Protein 6JMU (pdb70)

Radius of gyration: 21.77 Å; Cα contacts (8 Å, |Δi|>4): 344; chains: 4; bounding box: 32×55×71 Å

Nearest PDB structures (foldseek):
  6jmu-assembly2_B  TM=1.008E+00  e=2.249E-17  Mus musculus
  6iuh-assembly2_B  TM=9.876E-01  e=9.495E-14  Rattus norvegicus
  6iui-assembly1_A  TM=9.877E-01  e=1.912E-13  Rattus norvegicus
  6iui-assembly2_B  TM=9.809E-01  e=1.100E-12  Rattus norvegicus
  2gww-assembly1_A  TM=5.431E-01  e=1.231E+00  Homo sapiens

Sequence (295 aa):
LDPGLPSTEDVILKTEQVTKNIQELLRAAQEFKHDSFVPCSEKIHLAVTEMASLFPKRPALEPVRSSLRLLNASAYRLQSECRKTVPPEPGAPVDFQLLTQQVIQCAYDIAKAAKQLVTITTREKKQLDPGLPSTEDVILKTEQVTKNIQELLRAAQEFKHDSFVPCSEKIHLAVTEMASLFPKRPALEPVRSSLRLLNASAYRLQSECRKTVPPEPGAPVDFQLLTQQVIQCAYDIAKAAKQLVTITTREKKQGSSATRELDELMASLSDFKMQSSATRELDELMASLSDFKMQ

GO terms:
  GO:0098794 postsynapse (C, IDA)
  GO:0001957 intramembranous ossification (P, IMP)
  GO:0045454 cell redox homeostasis (P, IMP)
  GO:0045820 negative regulation of glycolytic process (P, IMP)
  GO:0032691 negative regulation of interleukin-1 beta production (P, IMP)
  GO:0048666 neuron development (P, IMP)
  GO:0106015 negative regulation of inflammatory response to wounding (P, IMP)
  GO:0007420 brain development (P, IMP)
  GO:0007626 locomotory behavior (P, IMP)
  GO:0061743 motor learning (P, IMP)
  GO:0071222 cellular response to lipopolysaccharide (P, IMP)
  GO:0005515 protein binding (F, IPI)
  GO:0048013 ephrin receptor signaling pathway (P, IDA)
  GO:0044877 protein-containing complex binding (F, IPI)
  GO:0005829 cytosol (C, TAS)
  GO:0098793 presynapse (C, IDA)
  GO:0044305 calyx of Held (C, IDA)
  GO:0044305 calyx of Held (C, IMP)
  GO:2000300 regulation of synaptic vesicle exocytosis (P, IMP)
  GO:2000300 regulation of synaptic vesicle exocytosis (P, IDA)

CATH classification: 1.20.120.330

InterPro domains:
  IPR001164 Arf GTPase activating protein [PF01412] (5-118)
  IPR001164 Arf GTPase activating protein [PR00405] (8-27)
  IPR001164 Arf GTPase activating protein [PR00405] (27-44)
  IPR001164 Arf GTPase activating protein [PR00405] (48-69)
  IPR001164 Arf GTPase activating protein [PS50115] (1-124)
  IPR001164 Arf GTPase activating protein [SM00105] (1-124)
  IPR002110 Ankyrin repeat [PF12796] (137-226)
  IPR002110 Ankyrin repeat [PS50088] (166-198)
  IPR002110 Ankyrin repeat [SM00248] (132-161)
  IPR002110 Ankyrin repeat [SM00248] (166-195)
  IPR002110 Ankyrin repeat [SM00248] (199-228)
  IPR013724 GIT, Spa2 homology (SHD) domain [PF08518] (273-301)
  IPR013724 GIT, Spa2 homology (SHD) domain [PF08518] (337-365)
  IPR013724 GIT, Spa2 homology (SHD) domain [SM00555] (273-303)
  IPR013724 GIT, Spa2 homology (SHD) domain [SM00555] (337-367)
  IPR022018 ARF GTPase-activating protein GIT1, C-terminal [PF12205] (652-764)
  IPR032352 Arf GTPase-activating protein GIT1/2, coiled-coil domain [PF16559] (418-482)
  IPR036770 Ankyrin repeat-containing domain superfamily [G3DSA:1.25.40.20] (127-320)
  IPR036770 Ankyrin repeat-containing domain superfamily [SSF48403] (44-227)
  IPR037278 ARFGAP/RecO-like zinc finger [SSF57863] (5-120)

Organism: Mus musculus (NCBI:txid10090)

Solvent-accessible surface area: 15592 Å² total; per-residue (Å²): 90,68,86,39,38,14,53,47,121,55,0,29,93,64,1,83,82,0,4,122,6,0,79,44,0,7,137,4,1,93,102,157,104,37,88,24,0,12,9,11,2,10,77,0,64,40,4,2,63,44,0,16,86,43,9,33,89,186,8,30,65,86,63,0,90,42,2,19,146,52,0,68,48,0,4,161,94,1,35,35,17,0,134,110,16,97,35,118,107,132,82,19,132,35,91,66,150,101,9,9,59,76,0,0,62,6,0,58,27,0,0,79,0,0,62,56,0,0,40,22,0,36,158,70,92,72,193,144,35,109,27,68,14,51,26,120,51,2,64,88,34,0,89,53,0,5,113,3,0,84,39,0,6,112,5,4,92,95,163,88,40,114,23,0,39,70,14,1,94,98,0,54,50,0,0,42,7,2,19,13,16,8,12,99,177,4,35,78,97,62,1,70,42,4,14,166,60,0,61,60,2,0,147,108,0,46,32,18,0,143,114,17,107,34,124,119,126,80,27,132,38,94,67,147,103,9,11,63,70,0,0,69,0,0,48,26,0,0,93,0,0,58,58,2,3,34,26,0,42,171,66,112,79,168,34,91,81,5,26,168,69,0,61,94,2,20,62,51,0,33,76,50,90,141,178,96,99,8,31,162,55,0,54,92,7,21,59,50,0,22,77,40,61,131,181

Secondary structure (DSSP, 8-state):
-B-----HHHHHHHHHHHHHHHHHHHHHHHTT-GGGHHHHHHHHHHHHHHHHTTS-SSBSSHHHHHHHHHHHHHHHHHHHHHHTTS-SSTT----HHHHHHHHHHHHHHHHHHHHHHHHHHHHHTT-/-B-----HHHHHHHHHHHHHHHHHHHHHHHTT-GGGHHHHHHHHHHHHHHHHTTS-SSBSSHHHHHHHHHHHHHHHHHHHHHGGGS-SSTT----HHHHHHHHHHHHHHHHHHHHHHHHHHHHHHH-/-HHHHHHHHHHHHHHHHHTT-/-HHHHHHHHHHHHHHHHTT-

B-factor: mean 32.32, std 11.82, range [12.25, 76.48]

Foldseek 3Di:
DAQDAADLVVLVVLLVQLVVLLVVLVVCLVVVVLVCQLVSLVSNLVSLVVNLVRADVVHDDVLLVVLNVLLVVLSVQLNVLSCVSVPPDPPDDDPSVVSSVVNNVSSVSNNVSSVSNSVVRVVVVPD/DDQDAADLVQLVVLLVQLCVLLVVLVVCLVVVNLVCQQVSLVSNLVSLVSNLVRDDPDHPDPLQVVLNVLQNVLSVVLNVLSVQSDDPDPPDDDPSVVSSVVNNVSSVSNNVSSVSNSVVRCVVVVD/DVVVVVVVVVVVVVVVVVVVD/DVVVVVVVVVVVVVVVVVVD

Structure (mmCIF, N/CA/C/O backbone):
data_6JMU
#
_entry.id   6JMU
#
_cell.length_a   31.200
_cell.length_b   90.954
_cell.length_c   52.309
_cell.angle_alpha   90.000
_cell.angle_beta   107.420
_cell.angle_gamma   90.000
#
_symmetry.space_group_name_H-M   'P 1 21 1'
#
loop_
_entity.id
_entity.type
_entity.pdbx_description
1 polymer 'ARF GTPase-activating protein GIT1'
2 polymer Paxillin
3 water water
#
loop_
_atom_site.group_PDB
_atom_site.id
_atom_site.type_symbol
_atom_site.label_atom_id
_atom_site.label_alt_id
_atom_site.label_comp_id
_atom_site.label_asym_id
_atom_site.label_entity_id
_atom_site.label_seq_id
_atom_site.pdbx_PDB_ins_code
_atom_site.Cartn_x
_atom_site.Cartn_y
_atom_site.Cartn_z
_atom_site.occupancy
_atom_site.B_iso_or_equiv
_atom_site.auth_seq_id
_atom_site.auth_comp_id
_atom_site.auth_asym_id
_atom_site.auth_atom_id
_atom_site.pdbx_PDB_model_num
ATOM 1 N N . LEU A 1 11 ? -6.242 -8.240 137.128 1.00 52.53 644 LEU A N 1
ATOM 2 C CA . LEU A 1 11 ? -6.405 -8.583 135.722 1.00 53.18 644 LEU A CA 1
ATOM 3 C C . 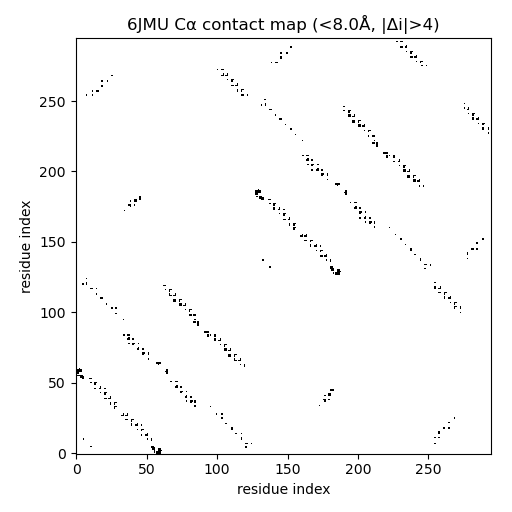LEU A 1 11 ? -7.794 -9.123 135.473 1.00 49.31 644 LEU A C 1
ATOM 4 O O . LEU A 1 11 ? -8.345 -8.970 134.391 1.00 48.35 644 LEU A O 1
ATOM 6 N N . ASP A 1 12 ? -8.342 -9.764 136.494 1.00 46.81 645 ASP A N 1
ATOM 7 C CA . ASP A 1 12 ? -9.652 -10.383 136.418 1.00 46.63 645 ASP A CA 1
ATOM 8 C C . ASP A 1 12 ? -10.716 -9.416 136.911 1.00 46.11 645 ASP A C 1
ATOM 9 O O . ASP A 1 12 ? -10.841 -9.188 138.112 1.00 46.14 645 ASP A O 1
ATOM 14 N N . PRO A 1 13 ? -11.499 -8.842 135.988 1.00 47.47 646 PRO A N 1
ATOM 15 C CA . PRO A 1 13 ? -12.613 -7.973 136.393 1.00 45.85 646 PRO A CA 1
ATOM 16 C C . PRO A 1 13 ? -13.945 -8.681 136.627 1.00 44.68 646 PRO A C 1
ATOM 17 O O . PRO A 1 13 ? -14.960 -7.990 136.744 1.00 48.38 646 PRO A O 1
ATOM 21 N N . GLY A 1 14 ? -13.949 -10.004 136.767 1.00 40.44 647 GLY A N 1
ATOM 22 C CA . GLY A 1 14 ? -15.156 -10.699 137.182 1.00 39.06 647 GLY A CA 1
ATOM 23 C C . GLY A 1 14 ? -15.566 -10.190 138.547 1.00 36.69 647 GLY A C 1
ATOM 24 O O . GLY A 1 14 ? -14.723 -9.944 139.400 1.00 35.91 647 GLY A O 1
ATOM 25 N N . LEU A 1 15 ? -16.857 -10.013 138.761 1.00 32.98 648 LEU A N 1
ATOM 26 C CA . LEU A 1 15 ? -17.320 -9.538 140.050 1.00 32.31 648 LEU A CA 1
ATOM 27 C C . LEU A 1 15 ? -18.423 -10.445 140.523 1.00 34.17 648 LEU A C 1
ATOM 28 O O . LEU A 1 15 ? -19.140 -11.017 139.713 1.00 36.58 648 LEU A O 1
ATOM 33 N N . PRO A 1 16 ? -18.548 -10.603 141.843 1.00 32.95 649 PRO A N 1
ATOM 34 C CA . PRO A 1 16 ? -19.585 -11.483 142.370 1.00 34.97 649 PRO A CA 1
ATOM 35 C C . PRO A 1 16 ? -20.968 -10.936 142.081 1.00 36.67 649 PRO A C 1
ATOM 36 O O . PR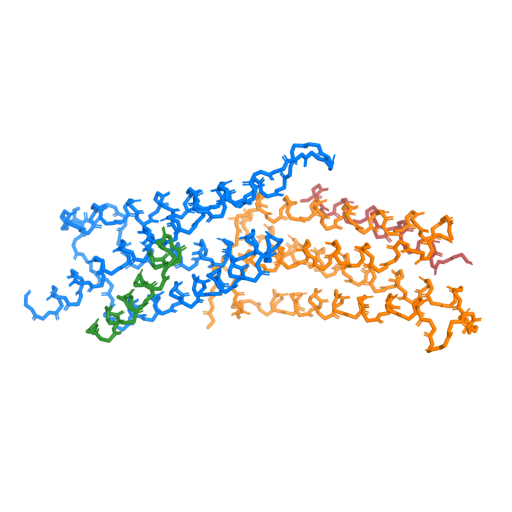O A 1 16 ? -21.123 -9.802 141.612 1.00 33.44 649 PRO A O 1
ATOM 40 N N . SER A 1 17 ? -21.966 -11.763 142.357 1.00 41.48 650 SER A N 1
ATOM 41 C CA . SER A 1 17 ? -23.356 -11.361 142.263 1.00 47.36 650 SER A CA 1
ATOM 42 C C . SER A 1 17 ? -23.646 -10.216 143.222 1.00 47.38 650 SER A C 1
ATOM 43 O O . SER A 1 17 ? -23.019 -10.104 144.274 1.00 47.69 650 SER A O 1
ATOM 46 N N . THR A 1 18 ? -24.581 -9.350 142.859 1.00 48.68 651 THR A N 1
ATOM 47 C CA . THR A 1 18 ? -24.994 -8.299 143.772 1.00 48.06 651 THR A CA 1
ATOM 48 C C . THR A 1 18 ? -25.633 -8.954 144.978 1.00 48.65 651 THR A C 1
ATOM 49 O O . THR A 1 18 ? -25.243 -8.681 146.120 1.00 46.01 651 THR A O 1
ATOM 53 N N . GLU A 1 19 ? -26.614 -9.814 144.704 1.00 51.92 652 GLU A N 1
ATOM 54 C CA . GLU A 1 19 ? -27.233 -10.666 145.712 1.00 53.04 652 GLU A CA 1
ATOM 55 C C . GLU A 1 19 ? -26.205 -11.188 146.700 1.00 47.39 652 GLU A C 1
ATOM 56 O O . GLU A 1 19 ? -26.330 -10.983 147.904 1.00 46.24 652 GLU A O 1
ATOM 62 N N . ASP A 1 20 ? -25.180 -11.848 146.173 1.00 45.21 653 ASP A N 1
ATOM 63 C CA . ASP A 1 20 ? -24.164 -12.487 147.005 1.00 42.61 653 ASP A CA 1
ATOM 64 C C . ASP A 1 20 ? -23.440 -11.488 147.912 1.00 37.60 653 ASP A C 1
ATOM 65 O O . ASP A 1 20 ? -23.239 -11.746 149.099 1.00 34.78 653 ASP A O 1
ATOM 70 N N . VAL A 1 21 ? -23.044 -10.351 147.353 1.00 36.70 654 VAL A N 1
ATOM 71 C CA . VAL A 1 21 ? -22.317 -9.357 148.126 1.00 34.17 654 VAL A CA 1
ATOM 72 C C . VAL A 1 21 ? -23.155 -8.859 149.285 1.00 34.91 654 VAL A C 1
ATOM 73 O O . VAL A 1 21 ? -22.721 -8.890 150.429 1.00 33.81 654 VAL A O 1
ATOM 77 N N . ILE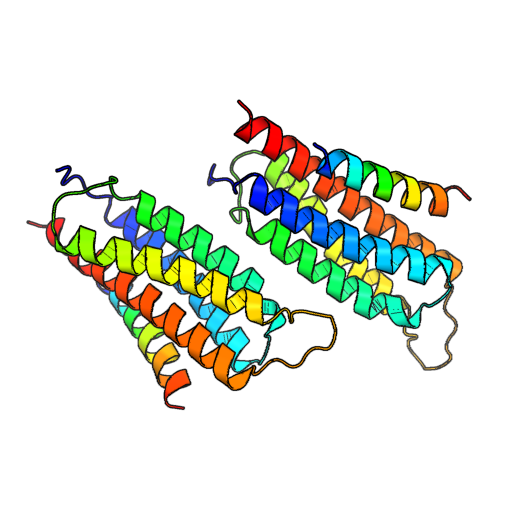 A 1 22 ? -24.365 -8.415 148.972 1.00 37.67 655 ILE A N 1
ATOM 78 C CA . ILE A 1 22 ? -25.309 -7.974 149.984 1.00 38.77 655 ILE A CA 1
ATOM 79 C C . ILE A 1 22 ? -25.435 -9.004 151.079 1.00 38.17 655 ILE A C 1
ATOM 80 O O . ILE A 1 22 ? -25.275 -8.708 152.260 1.00 36.64 655 ILE A O 1
ATOM 85 N N . LEU A 1 23 ? -25.724 -10.225 150.654 1.00 41.92 656 LEU A N 1
ATOM 86 C CA . LEU A 1 23 ? -25.888 -11.346 151.555 1.00 43.61 656 LEU A CA 1
ATOM 87 C C . LEU A 1 23 ? -24.677 -11.493 152.462 1.00 41.96 656 LEU A C 1
ATOM 88 O O . LEU A 1 23 ? -24.819 -11.733 153.655 1.00 44.85 656 LEU A O 1
ATOM 93 N N . LYS A 1 24 ? -23.483 -11.328 151.907 1.00 38.06 657 LYS A N 1
ATOM 94 C CA . LYS A 1 24 ? -22.269 -11.481 152.713 1.00 33.70 657 LYS A CA 1
ATOM 95 C C . LYS A 1 24 ? -22.031 -10.211 153.536 1.00 28.32 657 LYS A C 1
ATOM 96 O O . LYS A 1 24 ? -21.503 -10.245 154.655 1.00 24.83 657 LYS A O 1
ATOM 102 N N . THR A 1 25 ? -22.466 -9.090 152.987 1.00 29.43 658 THR A N 1
ATOM 103 C CA . THR A 1 25 ? -22.374 -7.819 153.681 1.00 27.96 658 THR A CA 1
ATOM 104 C C . THR A 1 25 ? -23.220 -7.841 154.949 1.00 24.60 658 THR A C 1
ATOM 105 O O . THR A 1 25 ? -22.768 -7.434 156.010 1.00 23.45 658 THR A O 1
ATOM 109 N N . GLU A 1 26 ? -24.439 -8.346 154.836 1.00 25.70 659 GLU A N 1
ATOM 110 C CA . GLU A 1 26 ? -25.318 -8.476 155.988 1.00 29.60 659 GLU A CA 1
ATOM 111 C C . GLU A 1 26 ? -24.713 -9.320 157.104 1.00 26.95 659 GLU A C 1
ATOM 112 O O . GLU A 1 26 ? -25.031 -9.148 158.276 1.00 22.06 659 GLU A O 1
ATOM 118 N N . GLN A 1 27 ? -23.853 -10.258 156.742 1.00 30.05 660 GLN A N 1
ATOM 119 C CA . GLN A 1 27 ? -23.311 -11.151 157.748 1.00 28.93 660 GLN A CA 1
ATOM 120 C C . GLN A 1 27 ? -22.242 -10.429 158.518 1.00 25.88 660 GLN A C 1
ATOM 121 O O . GLN A 1 27 ? -22.156 -10.535 159.736 1.00 30.04 660 GLN A O 1
ATOM 127 N N . VAL A 1 28 ? -21.425 -9.681 157.798 1.00 20.21 661 VAL A N 1
ATOM 128 C CA . VAL A 1 28 ? -20.401 -8.896 158.439 1.00 17.17 661 VAL A CA 1
ATOM 129 C C . VAL A 1 28 ? -21.050 -7.890 159.376 1.00 21.14 661 VAL A C 1
ATOM 130 O O . VAL A 1 28 ? -20.634 -7.761 160.526 1.00 22.58 661 VAL A O 1
ATOM 134 N N . THR A 1 29 ? -22.081 -7.196 158.891 1.00 20.50 662 THR A N 1
ATOM 135 C CA . THR A 1 29 ? -22.686 -6.105 159.657 1.00 22.53 662 THR A CA 1
ATOM 136 C C . THR A 1 29 ? -23.328 -6.651 160.915 1.00 24.95 662 THR A C 1
ATOM 137 O O . THR A 1 29 ? -23.272 -6.012 161.963 1.00 23.40 662 THR A O 1
ATOM 141 N N . LYS A 1 30 ? -23.903 -7.852 160.820 1.00 29.31 663 LYS A N 1
ATOM 142 C CA . LYS A 1 30 ? -24.574 -8.450 161.972 1.00 31.17 663 LYS A CA 1
ATOM 143 C C . LYS A 1 30 ? -23.561 -8.787 163.048 1.00 29.73 663 LYS A C 1
ATOM 144 O O . LYS A 1 30 ? -23.790 -8.518 164.230 1.00 31.02 663 LYS A O 1
ATOM 150 N N . ASN A 1 31 ? -22.429 -9.358 162.647 1.00 25.51 664 ASN A N 1
ATOM 151 C CA . ASN A 1 31 ? -21.428 -9.754 163.621 1.00 21.45 664 ASN A CA 1
ATOM 152 C C . ASN A 1 31 ? -20.759 -8.556 164.296 1.00 21.50 664 ASN A C 1
ATOM 153 O O . ASN A 1 31 ? -20.477 -8.600 165.490 1.00 21.96 664 ASN A O 1
ATOM 158 N N . ILE A 1 32 ? -20.509 -7.488 163.540 1.00 21.42 665 ILE A N 1
ATOM 159 C CA . ILE A 1 32 ? -19.931 -6.262 164.105 1.00 19.32 665 ILE A CA 1
ATOM 160 C C . ILE A 1 32 ? -20.902 -5.575 165.077 1.00 20.13 665 ILE A C 1
ATOM 161 O O . ILE A 1 32 ? -20.488 -5.047 166.121 1.00 19.28 665 ILE A O 1
ATOM 166 N N . GLN A 1 33 ? -22.192 -5.591 164.740 1.00 22.58 666 GLN A N 1
ATOM 167 C CA . GLN A 1 33 ? -23.224 -5.089 165.644 1.00 27.42 666 GLN A CA 1
ATOM 168 C C . GLN A 1 33 ? -23.166 -5.791 166.989 1.00 26.51 666 GLN A C 1
ATOM 169 O O . GLN A 1 33 ? -23.276 -5.156 168.030 1.00 24.63 666 GLN A O 1
ATOM 175 N N . GLU A 1 34 ? -22.963 -7.107 166.951 1.00 28.73 667 GLU A N 1
ATOM 176 C CA . GLU A 1 34 ? -22.889 -7.930 168.160 1.00 30.51 667 GLU A CA 1
ATOM 177 C C . GLU A 1 34 ? -21.663 -7.512 168.960 1.00 27.07 667 GLU A C 1
ATOM 178 O O . GLU A 1 34 ? -21.724 -7.423 170.175 1.00 32.92 667 GLU A O 1
ATOM 184 N N . LEU A 1 35 ? -20.571 -7.205 168.265 1.00 19.70 668 LEU A N 1
ATOM 185 C CA . LEU A 1 35 ? -19.366 -6.682 168.899 1.00 16.51 668 LEU A CA 1
ATOM 186 C C . LEU A 1 35 ? -19.619 -5.329 169.546 1.00 19.60 668 LEU A C 1
ATOM 187 O O . LEU A 1 35 ? -19.120 -5.072 170.632 1.00 21.28 668 LEU A O 1
ATOM 192 N N . LEU A 1 36 ? -20.371 -4.458 168.879 1.00 19.05 669 LEU A N 1
ATOM 193 C CA . LEU A 1 36 ? -20.643 -3.143 169.447 1.00 20.66 669 LEU A CA 1
ATOM 194 C C . LEU A 1 36 ? -21.395 -3.254 170.779 1.00 23.81 669 LEU A C 1
ATOM 195 O O . LEU A 1 36 ? -21.064 -2.574 171.757 1.00 23.02 669 LEU A O 1
ATOM 200 N N . ARG A 1 37 ? -22.398 -4.126 170.809 1.00 28.32 670 ARG A N 1
ATOM 201 C CA . ARG A 1 37 ? -23.258 -4.250 171.983 1.00 33.73 670 ARG A CA 1
ATOM 202 C C . ARG A 1 37 ? -22.433 -4.706 173.158 1.00 32.22 670 ARG A C 1
ATOM 203 O O . ARG A 1 37 ? -22.535 -4.151 174.249 1.00 33.05 670 ARG A O 1
ATOM 211 N N . ALA A 1 38 ? -21.586 -5.698 172.904 1.00 30.07 671 ALA A N 1
ATOM 212 C CA . ALA A 1 38 ? -20.644 -6.200 173.894 1.00 29.23 671 ALA A CA 1
ATOM 213 C C . ALA A 1 38 ? -19.673 -5.117 174.402 1.00 32.85 671 ALA A C 1
ATOM 214 O O . ALA A 1 38 ? -19.284 -5.149 175.565 1.00 38.23 671 ALA A O 1
ATOM 216 N N . ALA A 1 39 ? -19.275 -4.169 173.550 1.00 31.97 672 ALA A N 1
ATOM 217 C CA . ALA A 1 39 ? -18.434 -3.052 174.001 1.00 28.47 672 ALA A CA 1
ATOM 218 C C . ALA A 1 39 ? -19.233 -2.162 174.946 1.00 29.12 672 ALA A C 1
ATOM 219 O O . ALA A 1 39 ? -18.761 -1.779 176.024 1.00 31.33 672 ALA A O 1
ATOM 221 N N . GLN A 1 40 ? -20.459 -1.855 174.539 1.00 27.54 673 GLN A N 1
ATOM 222 C CA . GLN A 1 40 ? -21.360 -1.061 175.359 1.00 28.57 673 GLN A CA 1
ATOM 223 C C . GLN A 1 40 ? -21.648 -1.743 176.693 1.00 29.70 673 GLN A C 1
ATOM 224 O O . GLN A 1 40 ? -21.926 -1.088 177.690 1.00 33.12 673 GLN A O 1
ATOM 230 N N . GLU A 1 41 ? -21.577 -3.068 176.697 1.00 30.37 674 GLU A N 1
ATOM 231 C CA . GLU A 1 41 ? -21.952 -3.866 177.857 1.00 34.00 674 GLU A CA 1
ATOM 232 C C . GLU A 1 41 ? -20.736 -4.231 178.691 1.00 30.68 674 GLU A C 1
ATOM 233 O O . GLU A 1 41 ? -20.861 -4.917 179.702 1.00 30.36 674 GLU A O 1
ATOM 239 N N . PHE A 1 42 ? -19.563 -3.785 178.253 1.00 28.23 675 PHE A N 1
ATOM 240 C CA . PHE A 1 42 ? -18.301 -4.173 178.878 1.00 29.65 675 PHE A CA 1
ATOM 241 C C . PHE A 1 42 ? -18.153 -5.700 178.964 1.00 33.06 675 PHE A C 1
ATOM 242 O O . PHE A 1 42 ? -17.657 -6.228 179.958 1.00 32.91 675 PHE A O 1
ATOM 250 N N . LYS A 1 43 ? -18.587 -6.399 177.912 1.00 35.96 676 LYS A N 1
ATOM 251 C CA . LYS A 1 43 ? -18.421 -7.852 177.787 1.00 37.23 676 LYS A CA 1
ATOM 252 C C . LYS A 1 43 ? -17.109 -8.198 177.082 1.00 35.46 676 LYS A C 1
ATOM 253 O O . LYS A 1 43 ? -17.115 -8.853 176.038 1.00 34.53 676 LYS A O 1
ATOM 259 N N . HIS A 1 44 ? -15.995 -7.769 177.671 1.00 34.91 677 HIS A N 1
ATOM 260 C CA . HIS A 1 44 ? -14.674 -7.885 177.056 1.00 34.23 677 HIS A CA 1
ATOM 261 C C . HIS A 1 44 ? -14.306 -9.329 176.703 1.00 32.43 677 HIS A C 1
ATOM 262 O O . HIS A 1 44 ? -13.518 -9.569 175.793 1.00 31.00 677 HIS A O 1
ATOM 269 N N . ASP A 1 45 ? -14.879 -10.282 177.427 1.00 33.87 678 ASP A N 1
ATOM 270 C CA . ASP A 1 45 ? -14.638 -11.689 177.156 1.00 35.68 678 ASP A CA 1
ATOM 271 C C . ASP A 1 45 ? -15.439 -12.156 175.934 1.00 33.32 678 ASP A C 1
ATOM 272 O O . ASP A 1 45 ? -15.247 -13.256 175.451 1.00 30.39 678 ASP A O 1
ATOM 277 N N . SER A 1 46 ? -16.305 -11.296 175.411 1.00 36.47 679 SER A N 1
ATOM 278 C CA . SER A 1 46 ? -16.990 -11.586 174.153 1.00 35.55 679 SER A CA 1
ATOM 279 C C . SER A 1 46 ? -16.193 -11.139 172.918 1.00 27.32 679 SER A C 1
ATOM 280 O O . SER A 1 46 ? -16.445 -11.630 171.824 1.00 23.44 679 SER A O 1
ATOM 283 N N . PHE A 1 47 ? -15.244 -10.217 173.095 1.00 22.72 680 PHE A N 1
ATOM 284 C CA . PHE A 1 47 ? -14.514 -9.631 171.971 1.00 17.61 680 PHE A CA 1
ATOM 285 C C . PHE A 1 47 ? -13.813 -10.677 171.117 1.00 19.92 680 PHE A C 1
ATOM 286 O O . PHE A 1 47 ? -13.852 -10.609 169.891 1.00 22.94 680 PHE A O 1
ATOM 294 N N . VAL A 1 48 ? -13.153 -11.642 171.745 1.00 20.94 681 VAL A N 1
ATOM 295 C CA . VAL A 1 48 ? -12.444 -12.641 170.954 1.00 20.86 681 VAL A CA 1
ATOM 296 C C . VAL A 1 48 ? -13.417 -13.534 170.157 1.00 19.80 681 VAL A C 1
ATOM 297 O O . VAL A 1 48 ? -13.202 -13.756 168.964 1.00 20.62 681 VAL A O 1
ATOM 301 N N . PRO A 1 49 ? -14.504 -14.016 170.781 1.00 20.98 682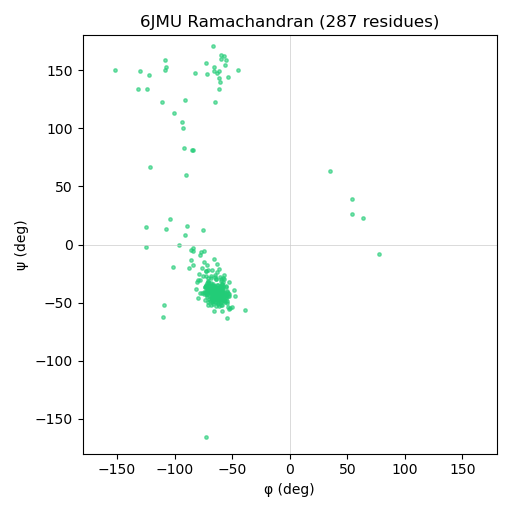 PRO A N 1
ATOM 302 C CA . PRO A 1 49 ? -15.408 -14.779 169.910 1.00 22.65 682 PRO A CA 1
ATOM 303 C C . PRO A 1 49 ? -16.127 -13.950 168.832 1.00 19.47 682 PRO A C 1
ATOM 304 O O . PRO A 1 49 ? -16.260 -14.431 167.715 1.00 18.86 682 PRO A O 1
ATOM 308 N N . CYS A 1 50 ? -16.571 -12.740 169.150 1.00 20.12 683 CYS A N 1
ATOM 309 C CA . CYS A 1 50 ? -17.078 -11.817 168.124 1.00 21.43 683 CYS A CA 1
ATOM 310 C C . CYS A 1 50 ? -16.095 -11.627 166.974 1.00 20.56 683 CYS A C 1
ATOM 311 O O . CYS A 1 50 ? -16.476 -11.635 165.806 1.00 23.42 683 CYS A O 1
ATOM 314 N N . SER A 1 51 ? -14.826 -11.450 167.316 1.00 17.95 684 SER A N 1
ATOM 315 C CA . SER A 1 51 ? -13.800 -11.168 166.324 1.00 15.34 684 SER A CA 1
ATOM 316 C C . SER A 1 51 ? -13.615 -12.343 165.389 1.00 16.29 684 SER A C 1
ATOM 317 O O . SER A 1 51 ? -13.224 -12.187 164.238 1.00 20.24 684 SER A O 1
ATOM 320 N N . GLU A 1 52 ? -13.911 -13.528 165.896 1.00 19.61 685 GLU A N 1
ATOM 321 C CA . GLU A 1 52 ? -13.785 -14.742 165.113 1.00 20.49 685 GLU A CA 1
ATOM 322 C C . GLU A 1 52 ? -14.898 -14.815 164.078 1.00 23.36 685 GLU A C 1
ATOM 323 O O . GLU A 1 52 ? -14.682 -15.208 162.926 1.00 24.25 685 GLU A O 1
ATOM 329 N N . LYS A 1 53 ? -16.094 -14.428 164.503 1.00 21.66 686 LYS A N 1
ATOM 330 C CA . LYS A 1 53 ? -17.261 -14.452 163.639 1.00 19.67 686 LYS A CA 1
ATOM 331 C C . LYS A 1 53 ? -17.149 -13.384 162.562 1.00 19.25 686 LYS A C 1
ATOM 332 O O . LYS A 1 53 ? -17.553 -13.599 161.427 1.00 18.79 686 LYS A O 1
ATOM 338 N N . ILE A 1 54 ? -16.588 -12.237 162.924 1.00 19.54 687 ILE A N 1
ATOM 339 C CA . ILE A 1 54 ? -16.392 -11.150 161.977 1.00 18.12 687 ILE A CA 1
ATOM 340 C C . ILE A 1 54 ? -15.334 -11.552 160.981 1.00 17.99 687 ILE A C 1
ATOM 341 O O . ILE A 1 54 ? -15.454 -11.287 159.788 1.00 20.49 687 ILE A O 1
ATOM 346 N N . HIS A 1 55 ? -14.294 -12.205 161.477 1.00 16.81 688 HIS A N 1
ATOM 347 C CA . HIS A 1 55 ? -13.204 -12.615 160.612 1.00 19.40 688 HIS A CA 1
ATOM 348 C C . HIS A 1 55 ? -13.685 -13.605 159.569 1.00 20.61 688 HIS A C 1
ATOM 349 O O . HIS A 1 55 ? -13.384 -13.465 158.388 1.00 21.83 688 HIS A O 1
ATOM 356 N N . LEU A 1 56 ? -14.428 -14.610 160.007 1.00 19.13 689 LEU A N 1
ATOM 357 C CA . LEU A 1 56 ? -15.036 -15.547 159.075 1.00 21.73 689 LEU A CA 1
ATOM 358 C C . LEU A 1 56 ? -15.832 -14.789 158.011 1.00 21.80 689 LEU A C 1
ATOM 359 O O . LEU A 1 56 ? -15.582 -14.936 156.821 1.00 22.63 689 LEU A O 1
ATOM 364 N N . ALA A 1 57 ? -16.767 -13.955 158.461 1.00 21.49 690 ALA A N 1
ATOM 365 C CA . ALA A 1 57 ? -17.654 -13.213 157.578 1.00 21.98 690 ALA A CA 1
ATOM 366 C C . ALA A 1 57 ? -16.884 -12.371 156.566 1.00 22.95 690 ALA A C 1
ATOM 367 O O . ALA A 1 57 ? -17.243 -12.323 155.389 1.00 23.69 690 ALA A O 1
ATOM 369 N N . VAL A 1 58 ? -15.835 -11.700 157.033 1.00 21.19 691 VAL A N 1
ATOM 370 C CA . VAL A 1 58 ? -14.963 -10.909 156.161 1.00 19.70 691 VAL A CA 1
ATOM 371 C C . VAL A 1 58 ? -14.290 -11.772 155.099 1.00 20.83 691 VAL A C 1
ATOM 372 O O . VAL A 1 58 ? -14.256 -11.427 153.924 1.00 21.06 691 VAL A O 1
ATOM 376 N N . THR A 1 59 ? -13.754 -12.906 155.530 1.00 23.18 692 THR A N 1
ATOM 377 C CA . THR A 1 59 ? -13.025 -13.800 154.641 1.00 24.96 692 THR A CA 1
ATOM 378 C C . THR A 1 59 ? -13.922 -14.347 153.529 1.00 27.21 692 THR A C 1
ATOM 379 O O . THR A 1 59 ? -13.489 -14.534 152.389 1.00 29.88 692 THR A O 1
ATOM 383 N N . GLU A 1 60 ? -15.184 -14.575 153.848 1.00 27.08 693 GLU A N 1
ATOM 384 C CA . GLU A 1 60 ? -16.110 -15.048 152.834 1.00 27.62 693 GLU A CA 1
ATOM 385 C C . GLU A 1 60 ? -16.487 -13.965 151.854 1.00 25.84 693 GLU A C 1
ATOM 386 O O . GLU A 1 60 ? -16.672 -14.228 150.671 1.00 28.15 693 GLU A O 1
ATOM 392 N N . MET A 1 61 ? -16.614 -12.737 152.344 1.00 22.79 694 MET A N 1
ATOM 393 C CA . MET A 1 61 ? -16.967 -11.655 151.449 1.00 21.43 694 MET A CA 1
ATOM 394 C C . MET A 1 61 ? -15.817 -11.320 150.512 1.00 23.67 694 MET A C 1
ATOM 395 O O . MET A 1 61 ? -16.038 -10.923 149.377 1.00 22.58 694 MET A O 1
ATOM 400 N N . ALA A 1 62 ? -14.586 -11.472 150.989 1.00 26.28 695 ALA A N 1
ATOM 401 C CA . ALA A 1 62 ? -13.428 -11.117 150.180 1.00 28.81 695 ALA A CA 1
ATOM 402 C C . ALA A 1 62 ? -13.206 -12.189 149.131 1.00 30.70 695 ALA A C 1
ATOM 403 O O . ALA A 1 62 ? -12.559 -11.961 148.111 1.00 30.02 695 ALA A O 1
ATOM 405 N N . SER A 1 63 ? -13.764 -13.363 149.392 1.00 30.67 696 SER A N 1
ATOM 406 C CA . SER A 1 63 ? -13.603 -14.501 148.505 1.00 31.82 696 SER A CA 1
ATOM 407 C C . SER A 1 63 ? -14.642 -14.503 147.389 1.00 29.74 696 SER A C 1
ATOM 408 O O . SER A 1 63 ? -14.593 -15.344 146.503 1.00 28.88 696 SER A O 1
ATOM 411 N N . LEU A 1 64 ? -15.578 -13.560 147.440 1.00 31.84 697 LEU A N 1
ATOM 412 C CA . LEU A 1 64 ? -16.562 -13.399 146.375 1.00 28.76 697 LEU A CA 1
ATOM 413 C C . LEU A 1 64 ? -15.908 -12.755 145.162 1.00 27.76 697 LEU A C 1
ATOM 414 O O . LEU A 1 64 ? -16.451 -12.759 144.056 1.00 29.00 697 LEU A O 1
ATOM 419 N N . PHE A 1 65 ? -14.729 -12.196 145.389 1.00 32.24 698 PHE A N 1
ATOM 420 C CA . PHE A 1 65 ? -13.974 -11.523 144.349 1.00 33.77 698 PHE A CA 1
ATOM 421 C C . PHE A 1 65 ? -12.777 -12.375 143.981 1.00 39.23 698 PHE A C 1
ATOM 422 O O . PHE A 1 65 ? -12.260 -13.122 144.816 1.00 38.80 698 PHE A O 1
ATOM 430 N N . PRO A 1 66 ? -12.333 -12.283 142.724 1.00 43.65 699 PRO A N 1
ATOM 431 C CA . PRO A 1 66 ? -11.108 -13.001 142.390 1.00 49.11 699 PRO A CA 1
ATOM 432 C C . PRO A 1 66 ? -9.936 -12.394 143.142 1.00 54.46 699 PRO A C 1
ATOM 433 O O . PRO A 1 66 ? -9.967 -11.201 143.445 1.00 54.94 699 PRO A O 1
ATOM 437 N N . LYS A 1 67 ? -8.941 -13.208 143.477 1.00 58.65 700 LYS A N 1
ATOM 438 C CA . LYS A 1 67 ? -7.679 -12.674 143.959 1.00 60.88 700 LYS A CA 1
ATOM 439 C C . LYS A 1 67 ? -7.062 -11.917 142.786 1.00 61.09 700 LYS A C 1
ATOM 440 O O . LYS A 1 67 ? -7.325 -12.262 141.632 1.00 64.11 700 LYS A O 1
ATOM 442 N N . ARG A 1 68 ? -6.233 -10.915 143.077 1.00 57.26 701 ARG A N 1
ATOM 443 C CA . ARG A 1 68 ? -5.803 -9.922 142.079 1.00 53.97 701 ARG A CA 1
ATOM 444 C C . ARG A 1 68 ? -6.897 -9.573 141.058 1.00 49.42 701 ARG A C 1
ATOM 445 O O . ARG A 1 68 ? -6.733 -9.823 139.860 1.00 51.33 701 ARG A O 1
ATOM 453 N N . PRO A 1 69 ? -8.016 -8.989 141.525 1.00 43.39 702 PRO A N 1
ATOM 454 C CA . PRO A 1 69 ? -9.074 -8.574 140.599 1.00 43.07 702 PRO A CA 1
ATOM 455 C C . PRO A 1 69 ? -8.634 -7.331 139.817 1.00 47.71 702 PRO A C 1
ATOM 456 O O . PRO A 1 69 ? -7.449 -7.026 139.866 1.00 51.75 702 PRO A O 1
ATOM 460 N N . ALA A 1 70 ? -9.531 -6.620 139.133 1.00 48.28 703 ALA A N 1
ATOM 461 C CA . ALA A 1 70 ? -9.086 -5.599 138.171 1.00 49.62 703 ALA A CA 1
ATOM 462 C C . ALA A 1 70 ? -9.311 -4.111 138.523 1.00 49.54 703 ALA A C 1
ATOM 463 O O . ALA A 1 70 ? -8.373 -3.323 138.433 1.00 55.78 703 ALA A O 1
ATOM 465 N N . LEU A 1 71 ? -10.530 -3.706 138.875 1.00 43.30 704 LEU A N 1
ATOM 466 C CA . LEU A 1 71 ? -10.779 -2.289 139.173 1.00 40.84 704 LEU A CA 1
ATOM 467 C C . LEU A 1 71 ? -9.995 -1.872 140.405 1.00 40.30 704 LEU A C 1
ATOM 468 O O . LEU A 1 71 ? -10.161 -2.464 141.467 1.00 39.46 704 LEU A O 1
ATOM 473 N N . GLU A 1 72 ? -9.147 -0.859 140.271 1.00 39.80 705 GLU A N 1
ATOM 474 C CA . GLU A 1 72 ? -8.331 -0.417 141.398 1.00 39.66 705 GLU A CA 1
ATOM 475 C C . GLU A 1 72 ? -9.098 -0.224 142.713 1.00 37.73 705 GLU A C 1
ATOM 476 O O . GLU A 1 72 ? -8.606 -0.618 143.773 1.00 38.23 705 GLU A O 1
ATOM 482 N N . PRO A 1 73 ? -10.281 0.409 142.663 1.00 36.21 706 PRO A N 1
ATOM 483 C CA . PRO A 1 73 ? -10.941 0.652 143.945 1.00 34.50 706 PRO A CA 1
ATOM 484 C C . PRO A 1 73 ? -11.402 -0.628 144.617 1.00 34.77 706 PRO A C 1
ATOM 485 O O . PRO A 1 73 ? -11.610 -0.652 145.830 1.00 35.58 706 PRO A O 1
ATOM 489 N N . VAL A 1 74 ? -11.570 -1.682 143.835 1.00 33.50 707 VAL A N 1
ATOM 490 C CA . VAL A 1 74 ? -11.922 -2.963 144.407 1.00 29.28 707 VAL A CA 1
ATOM 491 C C . VAL A 1 74 ? -10.693 -3.516 145.120 1.00 30.95 707 VAL A C 1
ATOM 492 O O . VAL A 1 74 ? -10.798 -4.102 146.200 1.00 31.03 707 VAL A O 1
ATOM 496 N N . ARG A 1 75 ? -9.521 -3.281 144.541 1.00 33.31 708 ARG A N 1
ATOM 497 C CA . ARG A 1 75 ? -8.267 -3.750 145.128 1.00 35.97 708 ARG A CA 1
ATOM 498 C C . ARG A 1 75 ? -7.863 -2.984 146.388 1.00 35.33 708 ARG A C 1
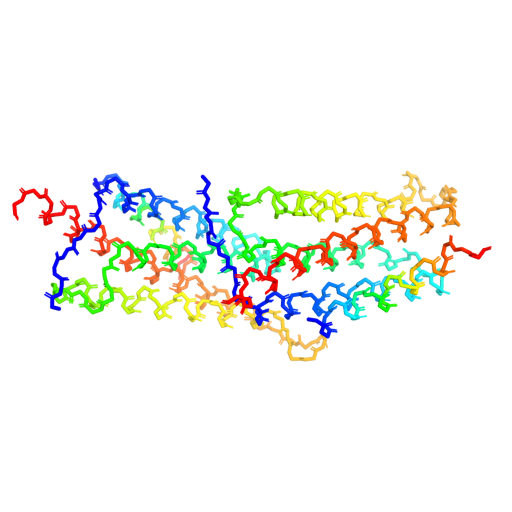ATOM 499 O O . ARG A 1 75 ? -7.333 -3.567 147.332 1.00 36.84 708 ARG A O 1
ATOM 507 N N . SER A 1 76 ? -8.080 -1.674 146.378 1.00 33.34 709 SER A N 1
ATOM 508 C CA . SER A 1 76 ? -7.794 -0.841 147.534 1.00 31.80 709 SER A CA 1
ATOM 509 C C . SER A 1 76 ? -8.688 -1.222 148.713 1.00 32.66 709 SER A C 1
ATOM 510 O O . SER A 1 76 ? -8.231 -1.290 149.853 1.00 31.09 709 SER A O 1
ATOM 513 N N . SER A 1 77 ? -9.962 -1.472 148.420 1.00 27.99 710 SER A N 1
ATOM 514 C CA . SER A 1 77 ? -10.956 -1.755 149.431 1.00 24.94 710 SER A CA 1
ATOM 515 C C . SER A 1 77 ? -10.707 -3.097 150.075 1.00 27.02 710 SER A C 1
ATOM 516 O O . SER A 1 77 ? -10.910 -3.259 151.271 1.00 28.28 710 SER A O 1
ATOM 519 N N . LEU A 1 78 ? -10.276 -4.063 149.271 1.00 25.78 711 LEU A N 1
ATOM 520 C CA . LEU A 1 78 ? -10.103 -5.419 149.754 1.00 25.71 711 LEU A CA 1
ATOM 521 C C . LEU A 1 78 ? -8.980 -5.541 150.784 1.00 26.49 711 LEU A C 1
ATOM 522 O O . LEU A 1 78 ? -9.139 -6.217 151.797 1.00 27.54 711 LEU A O 1
ATOM 527 N N . ARG A 1 79 ? -7.841 -4.909 150.535 1.00 28.81 712 ARG A N 1
ATOM 528 C CA . ARG A 1 79 ? -6.760 -5.026 151.498 1.00 31.16 712 ARG A CA 1
ATOM 529 C C . ARG A 1 79 ? -7.186 -4.348 152.798 1.00 31.82 712 ARG A C 1
ATOM 530 O O . ARG A 1 79 ? -7.048 -4.933 153.862 1.00 33.95 712 ARG A O 1
ATOM 538 N N . LEU A 1 80 ? -7.750 -3.147 152.708 1.00 29.60 713 LEU A N 1
ATOM 539 C CA . LEU A 1 80 ? -8.288 -2.475 153.889 1.00 29.20 713 LEU A CA 1
ATOM 540 C C . LEU A 1 80 ? -9.321 -3.334 154.624 1.00 27.54 713 LEU A C 1
ATOM 541 O O . LEU A 1 80 ? -9.388 -3.306 155.849 1.00 28.80 713 LEU A O 1
ATOM 546 N N . LEU A 1 81 ? -10.129 -4.086 153.884 1.00 25.33 714 LEU A N 1
ATOM 547 C CA . LEU A 1 81 ? -11.077 -5.009 154.505 1.00 19.67 714 LEU A CA 1
ATOM 548 C C . LEU A 1 81 ? -10.325 -6.128 155.196 1.00 20.22 714 LEU A C 1
ATOM 549 O O . LEU A 1 81 ? -10.575 -6.441 156.365 1.00 19.44 714 LEU A O 1
ATOM 554 N N . ASN A 1 82 ? -9.389 -6.717 154.466 1.00 22.74 715 ASN A N 1
ATOM 555 C CA . ASN A 1 82 ? -8.578 -7.803 154.996 1.00 27.02 715 ASN A CA 1
ATOM 556 C C . ASN A 1 82 ? -7.622 -7.362 156.092 1.00 24.96 715 ASN A C 1
ATOM 557 O O . ASN A 1 82 ? -7.518 -8.021 157.123 1.00 26.67 715 ASN A O 1
ATOM 562 N N . ALA A 1 83 ? -6.925 -6.255 155.861 1.00 24.62 716 ALA A N 1
ATOM 563 C CA . ALA A 1 83 ? -6.049 -5.658 156.872 1.00 25.64 716 ALA A CA 1
ATOM 564 C C . ALA A 1 83 ? -6.784 -5.417 158.179 1.00 24.03 716 ALA A C 1
ATOM 565 O O . ALA A 1 83 ? -6.267 -5.706 159.253 1.00 25.16 716 ALA A O 1
ATOM 567 N N . SER A 1 84 ? -7.993 -4.880 158.087 1.00 24.09 717 SER A N 1
ATOM 568 C CA . SER A 1 84 ? -8.705 -4.460 159.283 1.00 23.54 717 SER A CA 1
ATOM 569 C C . SER A 1 84 ? -9.214 -5.667 160.057 1.00 24.35 717 SER A C 1
ATOM 570 O O . SER A 1 84 ? -9.206 -5.658 161.284 1.00 22.68 717 SER A O 1
ATOM 573 N N . ALA A 1 85 ? -9.635 -6.708 159.345 1.00 25.37 718 ALA A N 1
ATOM 574 C CA . ALA A 1 85 ? -10.043 -7.947 159.994 1.00 24.99 718 ALA A CA 1
ATOM 575 C C . ALA A 1 85 ? -8.879 -8.558 160.769 1.00 25.58 718 ALA A C 1
ATOM 576 O O . ALA A 1 85 ? -9.055 -9.043 161.886 1.00 26.29 718 ALA A O 1
ATOM 578 N N . TYR A 1 86 ? -7.689 -8.516 160.179 1.00 27.01 719 TYR A N 1
ATOM 579 C CA . TYR A 1 86 ? -6.480 -9.042 160.821 1.00 29.07 719 TYR A CA 1
ATOM 580 C C . TYR A 1 86 ? -6.112 -8.258 162.085 1.00 24.61 719 TYR A C 1
ATOM 581 O O . TYR A 1 86 ? -5.699 -8.842 163.081 1.00 24.09 719 TYR A O 1
ATOM 590 N N . ARG A 1 87 ? -6.279 -6.941 162.051 1.00 22.35 720 ARG A N 1
ATOM 591 C CA . ARG A 1 87 ? -5.972 -6.101 163.207 1.00 26.10 720 ARG A CA 1
ATOM 592 C C . ARG A 1 87 ? -6.994 -6.308 164.316 1.00 21.76 720 ARG A C 1
ATOM 593 O O . ARG A 1 87 ? -6.657 -6.331 165.499 1.00 20.93 720 ARG A O 1
ATOM 601 N N . LEU A 1 88 ? -8.252 -6.445 163.931 1.00 18.68 721 LEU A N 1
ATOM 602 C CA . LEU A 1 88 ? -9.292 -6.683 164.906 1.00 18.05 721 LEU A CA 1
ATOM 603 C C . LEU A 1 88 ? -9.031 -7.965 165.698 1.00 20.29 721 LEU A C 1
ATOM 604 O O . LEU A 1 88 ? -9.185 -7.980 166.914 1.00 19.78 721 LEU A O 1
ATOM 609 N N . GLN A 1 89 ? -8.638 -9.035 165.013 1.00 23.11 722 GLN A N 1
ATOM 610 C CA . GLN A 1 89 ? -8.348 -10.281 165.705 1.00 27.11 722 GLN A CA 1
ATOM 611 C C . GLN A 1 89 ? -7.195 -10.092 166.672 1.00 29.75 722 GLN A C 1
ATOM 612 O O . GLN A 1 89 ? -7.266 -10.510 167.820 1.00 32.72 722 GLN A O 1
ATOM 618 N N . SER A 1 90 ? -6.132 -9.448 166.204 1.00 28.06 723 SER A N 1
ATOM 619 C CA . SER A 1 90 ? -4.959 -9.238 167.033 1.00 27.53 723 SER A CA 1
ATOM 620 C C . SER A 1 90 ? -5.278 -8.428 168.274 1.00 29.81 723 SER A C 1
ATOM 621 O O . SER A 1 90 ? -4.879 -8.793 169.382 1.00 30.88 723 SER A O 1
ATOM 624 N N . GLU A 1 91 ? -5.990 -7.323 168.082 1.00 28.80 724 GLU A N 1
ATOM 625 C CA . GLU A 1 91 ? -6.336 -6.430 169.181 1.00 27.96 724 GLU A CA 1
ATOM 626 C C . GLU A 1 91 ? -7.169 -7.184 170.214 1.00 24.47 724 GLU A C 1
ATOM 627 O O . GLU A 1 91 ? -6.989 -7.030 171.424 1.00 23.65 724 GLU A O 1
ATOM 633 N N . CYS A 1 92 ? -8.088 -8.002 169.726 1.00 22.93 725 CYS A N 1
ATOM 634 C CA . CYS A 1 92 ? -9.060 -8.611 170.603 1.00 22.05 725 CYS A CA 1
ATOM 635 C C . CYS A 1 92 ? -8.384 -9.575 171.539 1.00 25.20 725 CYS A C 1
ATOM 636 O O . CYS A 1 92 ? -8.756 -9.674 172.695 1.00 27.20 725 CYS A O 1
ATOM 639 N N . ARG A 1 93 ? -7.357 -10.250 171.043 1.00 30.57 726 ARG A N 1
ATOM 640 C CA . ARG A 1 93 ? -6.607 -11.206 171.847 1.00 32.20 726 ARG A CA 1
ATOM 641 C C . ARG A 1 93 ? -5.948 -10.542 173.045 1.00 28.61 726 ARG A C 1
ATOM 642 O O . ARG A 1 93 ? -5.597 -11.205 174.016 1.00 28.19 726 ARG A O 1
ATOM 650 N N . LYS A 1 94 ? -5.766 -9.233 172.975 1.00 26.91 727 LYS A N 1
ATOM 651 C CA . LYS A 1 94 ? -5.086 -8.529 174.054 1.00 26.90 727 LYS A CA 1
ATOM 652 C C . LYS A 1 94 ? -5.956 -8.368 175.301 1.00 27.55 727 LYS A C 1
ATOM 653 O O . LYS A 1 94 ? -5.480 -7.876 176.320 1.00 22.52 727 LYS A O 1
ATOM 659 N N . THR A 1 95 ? -7.221 -8.778 175.217 1.00 28.28 728 THR A N 1
ATOM 660 C CA . THR A 1 95 ? -8.095 -8.828 176.390 1.00 27.74 728 THR A CA 1
ATOM 661 C C . THR A 1 95 ? -7.626 -9.958 177.280 1.00 32.84 728 THR A C 1
ATOM 662 O O . THR A 1 95 ? -7.932 -9.997 178.475 1.00 35.11 728 THR A O 1
ATOM 666 N N . VAL A 1 96 ? -6.907 -10.897 176.670 1.00 39.82 729 VAL A N 1
ATOM 667 C CA . VAL A 1 96 ? -6.278 -11.988 177.398 1.00 42.83 729 VAL A CA 1
ATOM 668 C C . VAL A 1 96 ? -4.845 -11.586 177.757 1.00 44.16 729 VAL A C 1
ATOM 669 O O . VAL A 1 96 ? -3.948 -11.663 176.916 1.00 46.10 729 VAL A O 1
ATOM 673 N N . PRO A 1 97 ? -4.629 -11.149 179.012 1.00 42.81 730 PRO A N 1
ATOM 674 C CA . PRO A 1 97 ? -3.349 -10.614 179.496 1.00 43.32 730 PRO A CA 1
ATOM 675 C C . PRO A 1 97 ? -2.187 -11.592 179.334 1.00 48.65 730 PRO A C 1
ATOM 676 O O . PRO A 1 97 ? -2.429 -12.788 179.155 1.00 51.19 730 PRO A O 1
ATOM 680 N N . PRO A 1 98 ? -0.941 -11.089 179.391 1.00 51.62 731 PRO A N 1
ATOM 681 C CA . PRO A 1 98 ? 0.251 -11.937 179.264 1.00 54.94 731 PRO A CA 1
ATOM 682 C C . PRO A 1 98 ? 0.265 -13.087 180.272 1.00 57.94 731 PRO A C 1
ATOM 683 O O . PRO A 1 98 ? 0.234 -14.247 179.874 1.00 59.92 731 PRO A O 1
ATOM 687 N N . GLU A 1 99 ? 0.308 -12.768 181.557 1.00 57.70 732 GLU A N 1
ATOM 688 C CA . GLU A 1 99 ? 0.161 -13.775 182.597 1.00 59.60 732 GLU A CA 1
ATOM 689 C C . GLU A 1 99 ? -1.196 -13.559 183.239 1.00 57.06 732 GLU A C 1
ATOM 690 O O . GLU A 1 99 ? -1.758 -12.481 183.128 1.00 54.31 732 GLU A O 1
ATOM 696 N N . PRO A 1 100 ? -1.742 -14.589 183.898 1.00 60.58 733 PRO A N 1
ATOM 697 C CA . PRO A 1 100 ? -3.035 -14.417 184.574 1.00 59.79 733 PRO A CA 1
ATOM 698 C C . PRO A 1 100 ? -3.002 -13.214 185.534 1.00 59.37 733 PRO A C 1
ATOM 699 O O . PRO A 1 100 ? -1.963 -12.922 186.147 1.00 61.61 733 PRO A O 1
ATOM 703 N N . GLY A 1 101 ? -4.117 -12.499 185.633 1.00 55.81 734 GLY A N 1
ATOM 704 C CA . GLY A 1 101 ? -4.209 -11.363 186.531 1.00 53.02 734 GLY A CA 1
ATOM 705 C C . GLY A 1 101 ? -3.272 -10.228 186.204 1.00 49.42 734 GLY A C 1
ATOM 706 O O . GLY A 1 101 ? -2.941 -9.411 187.053 1.00 51.90 734 GLY A O 1
ATOM 707 N N . ALA A 1 102 ? -2.845 -10.168 184.957 1.00 44.63 735 ALA A N 1
ATOM 708 C CA . ALA A 1 102 ? -2.085 -9.029 184.503 1.00 40.47 735 ALA A CA 1
ATOM 709 C C . ALA A 1 102 ? -3.133 -7.960 184.161 1.00 36.88 735 ALA A C 1
ATOM 710 O O . ALA A 1 102 ? -4.262 -8.304 183.797 1.00 35.85 735 ALA A O 1
ATOM 712 N N . PRO A 1 103 ? -2.797 -6.675 184.346 1.00 35.36 736 PRO A N 1
ATOM 713 C CA . PRO A 1 103 ? -3.706 -5.573 184.007 1.00 33.98 736 PRO A CA 1
ATOM 714 C C . PRO A 1 103 ? -3.897 -5.336 182.526 1.00 31.81 736 PRO A C 1
ATOM 715 O O . PRO A 1 103 ? -2.968 -5.502 181.752 1.00 32.31 736 PRO A O 1
ATOM 719 N N . VAL A 1 104 ? -5.106 -4.912 182.162 1.00 30.32 737 VAL A N 1
ATOM 720 C CA . VAL A 1 104 ? -5.442 -4.605 180.775 1.00 29.74 737 VAL A CA 1
ATOM 721 C C . VAL A 1 104 ? -6.133 -3.236 180.721 1.00 32.15 737 VAL A C 1
ATOM 722 O O . VAL A 1 104 ? -7.023 -2.953 181.531 1.00 34.62 737 VAL A O 1
ATOM 726 N N . ASP A 1 105 ? -5.714 -2.385 179.781 1.00 28.77 738 ASP A N 1
ATOM 727 C CA . ASP A 1 105 ? -6.331 -1.076 179.606 1.00 27.31 738 ASP A CA 1
ATOM 728 C C . ASP A 1 105 ? -7.546 -1.251 178.726 1.00 24.12 738 ASP A C 1
ATOM 729 O O . ASP A 1 105 ? -7.505 -0.992 177.529 1.00 23.73 738 ASP A O 1
ATOM 734 N N . PHE A 1 106 ? -8.636 -1.685 179.337 1.00 24.22 739 PHE A N 1
ATOM 735 C CA . PHE A 1 106 ? -9.816 -2.071 178.588 1.00 25.86 739 PHE A CA 1
ATOM 736 C C . PHE A 1 106 ? -10.482 -0.896 177.928 1.00 24.81 739 PHE A C 1
ATOM 737 O O . PHE A 1 106 ? -11.114 -1.054 176.897 1.00 27.00 739 PHE A O 1
ATOM 745 N N . GLN A 1 107 ? -10.353 0.283 178.517 1.00 24.80 740 GLN A N 1
ATOM 746 C CA . GLN A 1 107 ? -10.961 1.454 177.906 1.00 27.05 740 GLN A CA 1
ATOM 747 C C . GLN A 1 107 ? -10.225 1.833 176.615 1.00 23.54 740 GLN A C 1
ATOM 748 O O . GLN A 1 107 ? -10.846 2.186 175.611 1.00 21.00 740 GLN A O 1
ATOM 754 N N . LEU A 1 108 ? -8.905 1.742 176.630 1.00 19.64 741 LEU A N 1
ATOM 755 C CA . LEU A 1 108 ? -8.150 2.031 175.426 1.00 20.76 741 LEU A CA 1
ATOM 756 C C . LEU A 1 108 ? -8.333 0.917 174.415 1.00 19.51 741 LEU A C 1
ATOM 757 O O . LEU A 1 108 ? -8.558 1.167 173.236 1.00 21.39 741 LEU A O 1
ATOM 762 N N . LEU A 1 109 ? -8.235 -0.318 174.880 1.00 22.17 742 LEU A N 1
ATOM 763 C CA . LEU A 1 109 ? -8.330 -1.453 173.981 1.00 19.52 742 LEU A CA 1
ATOM 764 C C . LEU A 1 109 ? -9.667 -1.450 173.273 1.00 18.21 742 LEU A C 1
ATOM 765 O O . LEU A 1 109 ? -9.733 -1.652 172.068 1.00 19.78 742 LEU A O 1
ATOM 770 N N . THR A 1 110 ? -10.732 -1.204 174.023 1.00 17.42 743 THR A N 1
ATOM 771 C CA . THR A 1 110 ? -12.064 -1.192 173.440 1.00 20.63 743 THR A CA 1
ATOM 772 C C . THR A 1 110 ? -12.211 -0.174 172.319 1.00 21.64 743 THR A C 1
ATOM 773 O O . THR A 1 110 ? -12.831 -0.466 171.302 1.00 24.70 743 THR A O 1
ATOM 777 N N . GLN A 1 111 ? -11.637 1.014 172.504 1.00 18.53 744 GLN A N 1
ATOM 778 C CA . GLN A 1 111 ? -11.641 2.027 171.461 1.00 18.27 744 GLN A CA 1
ATOM 779 C C . GLN A 1 111 ? -10.891 1.558 170.220 1.00 15.94 744 GLN A C 1
ATOM 780 O O . GLN A 1 111 ? -11.346 1.779 169.100 1.00 14.50 744 GLN A O 1
ATOM 786 N N . GLN A 1 112 ? -9.744 0.917 170.429 1.00 17.18 745 GLN A N 1
ATOM 787 C CA . GLN A 1 112 ? -8.954 0.359 169.339 1.00 17.62 745 GLN A CA 1
ATOM 788 C C . GLN A 1 112 ? -9.758 -0.700 168.611 1.00 17.09 745 GLN A C 1
ATOM 789 O O . GLN A 1 112 ? -9.763 -0.761 167.385 1.00 18.16 745 GLN A O 1
ATOM 795 N N . VAL A 1 113 ? -10.472 -1.508 169.382 1.00 16.11 746 VAL A N 1
ATOM 796 C CA . VAL A 1 113 ? -11.326 -2.549 168.828 1.00 18.65 746 VAL A CA 1
ATOM 797 C C . VAL A 1 113 ? -12.434 -1.964 167.956 1.00 17.97 746 VAL A C 1
ATOM 798 O O . VAL A 1 113 ? -12.645 -2.381 166.820 1.00 15.66 746 VAL A O 1
ATOM 802 N N . ILE A 1 114 ? -13.142 -0.988 168.496 1.00 19.15 747 ILE A N 1
ATOM 803 C CA . ILE A 1 114 ? -14.242 -0.394 167.767 1.00 20.75 747 ILE A CA 1
ATOM 804 C C . ILE A 1 114 ? -13.731 0.319 166.514 1.00 21.88 747 ILE A C 1
ATOM 805 O O . ILE A 1 114 ? -14.330 0.200 165.437 1.00 20.32 747 ILE A O 1
ATOM 810 N N . GLN A 1 115 ? -12.609 1.027 166.647 1.00 19.03 748 GLN A N 1
ATOM 811 C CA . GLN A 1 115 ? -11.999 1.682 165.500 1.00 18.51 748 GLN A CA 1
ATOM 812 C C . GLN A 1 115 ? -11.758 0.681 164.383 1.00 22.89 748 GLN A C 1
ATOM 813 O O . GLN A 1 115 ? -12.116 0.923 163.240 1.00 26.62 748 GLN A O 1
ATOM 819 N N . CYS A 1 116 ? -11.164 -0.455 164.722 1.00 23.27 749 CYS A N 1
ATOM 820 C CA . CYS A 1 116 ? -10.928 -1.498 163.742 1.00 20.24 749 CYS A CA 1
ATOM 821 C C . CYS A 1 116 ? -12.228 -1.959 163.099 1.00 19.76 749 CYS A C 1
ATOM 822 O O . CYS A 1 116 ? -12.266 -2.225 161.900 1.00 18.18 749 CYS A O 1
ATOM 825 N N . ALA A 1 117 ? -13.288 -2.056 163.895 1.00 19.31 750 ALA A N 1
ATOM 826 C CA . ALA A 1 117 ? -14.570 -2.508 163.385 1.00 16.64 750 ALA A CA 1
ATOM 827 C C . ALA A 1 117 ? -15.134 -1.474 162.421 1.00 13.83 750 ALA A C 1
ATOM 828 O O . ALA A 1 117 ? -15.751 -1.821 161.421 1.00 14.91 750 ALA A O 1
ATOM 830 N N . TYR A 1 118 ? -14.920 -0.204 162.726 1.00 16.47 751 TYR A N 1
ATOM 831 C CA . TYR A 1 118 ? -15.353 0.862 161.835 1.00 15.82 751 TYR A CA 1
ATOM 832 C C . TYR A 1 118 ? -14.727 0.654 160.470 1.00 15.80 751 TYR A C 1
ATOM 833 O O . TYR A 1 118 ? -15.403 0.705 159.441 1.00 15.99 751 TYR A O 1
ATOM 842 N N . ASP A 1 119 ? -13.424 0.409 160.481 1.00 16.14 752 ASP A N 1
ATOM 843 C CA . ASP A 1 119 ? -12.667 0.263 159.255 1.00 18.61 752 ASP A CA 1
ATOM 844 C C . ASP A 1 119 ? -13.224 -0.863 158.401 1.00 18.06 752 ASP A C 1
ATOM 845 O O . ASP A 1 119 ? -13.225 -0.771 157.178 1.00 13.37 752 ASP A O 1
ATOM 850 N N . ILE A 1 120 ? -13.686 -1.925 159.053 1.00 16.93 753 ILE A N 1
ATOM 851 C CA . ILE A 1 120 ? -14.248 -3.064 158.332 1.00 17.48 753 ILE A CA 1
ATOM 852 C C . ILE A 1 120 ? -15.531 -2.659 157.633 1.00 16.21 753 ILE A C 1
ATOM 853 O O . ILE A 1 120 ? -15.691 -2.883 156.439 1.00 19.43 753 ILE A O 1
ATOM 858 N N . ALA A 1 121 ? -16.434 -2.052 158.391 1.00 17.34 754 ALA A N 1
ATOM 859 C CA . ALA A 1 121 ? -17.697 -1.550 157.862 1.00 18.25 754 ALA A CA 1
ATOM 860 C C . ALA A 1 121 ? -17.474 -0.583 156.695 1.00 18.76 754 ALA A C 1
ATOM 861 O O . ALA A 1 121 ? -18.166 -0.645 155.682 1.00 16.29 754 ALA A O 1
ATOM 863 N N . LYS A 1 122 ? -16.495 0.302 156.857 1.00 18.40 755 LYS A N 1
ATOM 864 C CA . LYS A 1 122 ? -16.097 1.263 155.831 1.00 19.62 755 LYS A CA 1
ATOM 865 C C . LYS A 1 122 ? -15.665 0.559 154.547 1.00 20.73 755 LYS A C 1
ATOM 866 O O . LYS A 1 122 ? -16.165 0.856 153.465 1.00 21.71 755 LYS A O 1
ATOM 872 N N . ALA A 1 123 ? -14.743 -0.386 154.680 1.00 19.07 756 ALA A N 1
ATOM 873 C CA . ALA A 1 123 ? -14.234 -1.132 153.535 1.00 19.49 756 ALA A CA 1
ATOM 874 C C . ALA A 1 123 ? -15.337 -1.941 152.869 1.00 21.82 756 ALA A C 1
ATOM 875 O O . ALA A 1 123 ? -15.372 -2.061 151.643 1.00 22.32 756 ALA A O 1
ATOM 877 N N . ALA A 1 124 ? -16.233 -2.497 153.679 1.00 19.44 757 ALA A N 1
ATOM 878 C CA . ALA A 1 124 ? -17.335 -3.274 153.147 1.00 15.91 757 ALA A CA 1
ATOM 879 C C . ALA A 1 124 ? -18.265 -2.400 152.307 1.00 18.73 757 ALA A C 1
ATOM 880 O O . ALA A 1 124 ? -18.675 -2.789 151.225 1.00 21.44 757 ALA A O 1
ATOM 882 N N . LYS A 1 125 ? -18.607 -1.226 152.817 1.00 16.42 758 LYS A N 1
ATOM 883 C CA . LYS A 1 125 ? -19.498 -0.332 152.107 1.00 18.17 758 LYS A CA 1
ATOM 884 C C . LYS A 1 125 ? -18.851 0.132 150.812 1.00 20.32 758 LYS A C 1
ATOM 885 O O . LYS A 1 125 ? -19.516 0.269 149.797 1.00 24.02 758 LYS A O 1
ATOM 891 N N . GLN A 1 126 ? -17.545 0.355 150.850 1.00 19.50 759 GLN A N 1
ATOM 892 C CA . GLN A 1 126 ? -16.814 0.710 149.646 1.00 21.40 759 GLN A CA 1
ATOM 893 C C . GLN A 1 126 ? -17.028 -0.338 148.585 1.00 23.02 759 GLN A C 1
ATOM 894 O O . GLN A 1 126 ? -17.279 -0.037 147.429 1.00 26.53 759 GLN A O 1
ATOM 900 N N . LEU A 1 127 ? -16.956 -1.586 149.008 1.00 22.57 760 LEU A N 1
ATOM 901 C CA . LEU A 1 127 ? -17.058 -2.704 148.103 1.00 22.91 760 LEU A CA 1
ATOM 902 C C . LEU A 1 127 ? -18.472 -2.811 147.581 1.00 27.26 760 LEU A C 1
ATOM 903 O O . LEU A 1 127 ? -18.677 -3.068 146.399 1.00 32.22 760 LEU A O 1
ATOM 908 N N . VAL A 1 128 ? -19.444 -2.606 148.466 1.00 25.85 761 VAL A N 1
ATOM 909 C CA . VAL A 1 128 ? -20.851 -2.608 148.074 1.00 26.98 761 VAL A CA 1
ATOM 910 C C . VAL A 1 128 ? -21.115 -1.545 147.034 1.00 24.24 761 VAL A C 1
ATOM 911 O O . VAL A 1 128 ? -21.800 -1.776 146.035 1.00 24.95 761 VAL A O 1
ATOM 915 N N . THR A 1 129 ? -20.561 -0.369 147.283 1.00 24.16 762 THR A N 1
ATOM 916 C CA . THR A 1 129 ? -20.803 0.772 146.430 1.00 27.50 762 THR A CA 1
ATOM 917 C C . THR A 1 129 ? -20.254 0.508 145.032 1.00 29.20 762 THR A C 1
ATOM 918 O O . THR A 1 129 ? -20.958 0.692 144.049 1.00 30.40 762 THR A O 1
ATOM 922 N N . ILE A 1 130 ? -19.006 0.064 144.944 1.00 29.40 763 ILE A N 1
ATOM 923 C CA . ILE A 1 130 ? -18.395 -0.195 143.646 1.00 29.83 763 ILE A CA 1
ATOM 924 C C . ILE A 1 130 ? -19.075 -1.344 142.922 1.00 32.49 763 ILE A C 1
ATOM 925 O O . ILE A 1 130 ? -19.285 -1.306 141.712 1.00 35.93 763 ILE A O 1
ATOM 930 N N . THR A 1 131 ? -19.411 -2.379 143.668 1.00 33.77 764 THR A N 1
ATOM 931 C CA . THR A 1 131 ? -19.932 -3.573 143.045 1.00 33.11 764 THR A CA 1
ATOM 932 C C . THR A 1 131 ? -21.366 -3.367 142.563 1.00 35.08 764 THR A C 1
ATOM 933 O O . THR A 1 131 ? -21.673 -3.689 141.424 1.00 38.87 764 THR A O 1
ATOM 937 N N . THR A 1 132 ? -22.239 -2.814 143.401 1.00 34.19 765 THR A N 1
ATOM 938 C CA . THR A 1 132 ? -23.618 -2.578 142.974 1.00 37.40 765 THR A CA 1
ATOM 939 C C . THR A 1 132 ? -23.645 -1.653 141.779 1.00 40.17 765 THR A C 1
ATOM 940 O O . THR A 1 132 ? -24.502 -1.766 140.905 1.00 43.80 765 THR A O 1
ATOM 944 N N . ARG A 1 133 ? -22.667 -0.762 141.740 1.00 39.40 766 ARG A N 1
ATOM 945 C CA . ARG A 1 133 ? -22.554 0.242 140.694 1.00 41.65 766 ARG A CA 1
ATOM 946 C C . ARG A 1 133 ? -22.145 -0.354 139.342 1.00 41.68 766 ARG A C 1
ATOM 947 O O . ARG A 1 133 ? -22.809 -0.135 138.318 1.00 40.75 766 ARG A O 1
ATOM 955 N N . GLU A 1 134 ? -21.068 -1.130 139.343 1.00 40.93 767 GLU A N 1
ATOM 956 C CA . GLU A 1 134 ? -20.549 -1.705 138.107 1.00 40.85 767 GLU A CA 1
ATOM 957 C C . GLU A 1 134 ? -21.512 -2.718 137.474 1.00 42.20 767 GLU A C 1
ATOM 958 O O . GLU A 1 134 ? -21.357 -3.088 136.308 1.00 43.46 767 GLU A O 1
ATOM 964 N N . LYS A 1 135 ? -22.530 -3.120 138.232 1.00 41.54 768 LYS A N 1
ATOM 965 C CA . LYS A 1 135 ? -23.437 -4.185 137.829 1.00 46.56 768 LYS A CA 1
ATOM 966 C C . LYS A 1 135 ? -24.657 -3.661 137.058 1.00 54.75 768 LYS A C 1
ATOM 967 O O . LYS A 1 135 ? -25.589 -4.410 136.755 1.00 56.84 768 LYS A O 1
ATOM 973 N N . LYS A 1 136 ? -24.638 -2.375 136.716 1.00 58.91 769 LYS A N 1
ATOM 974 C CA . LYS A 1 136 ? -25.712 -1.767 135.925 1.00 58.89 769 LYS A CA 1
ATOM 975 C C . LYS A 1 136 ? -25.180 -1.441 134.531 1.00 60.38 769 LYS A C 1
ATOM 976 O O . LYS A 1 136 ? -25.671 -1.967 133.527 1.00 61.27 769 LYS A O 1
ATOM 978 N N . GLN A 1 137 ? -24.179 -0.564 134.485 1.00 59.55 770 GLN A N 1
ATOM 979 C CA . GLN A 1 137 ? -23.402 -0.311 133.271 1.00 62.78 770 GLN A CA 1
ATOM 980 C C . GLN A 1 137 ? -21.959 0.059 133.627 1.00 60.54 770 GLN A C 1
ATOM 981 O O . GLN A 1 137 ? -21.073 -0.796 133.684 1.00 58.76 770 GLN A O 1
ATOM 987 N N . LEU B 1 11 ? -26.072 -23.861 153.417 1.00 39.97 644 LEU B N 1
ATOM 988 C CA . LEU B 1 11 ? -24.960 -24.532 154.070 1.00 37.14 644 LEU B CA 1
ATOM 989 C C . LEU B 1 11 ? -23.636 -24.081 153.491 1.00 35.97 644 LEU B C 1
ATOM 990 O O . LEU B 1 11 ? -23.466 -23.959 152.278 1.00 39.29 644 LEU B O 1
ATOM 995 N N . ASP B 1 12 ? -22.699 -23.855 154.395 1.00 33.81 645 ASP B N 1
ATOM 996 C CA . ASP B 1 12 ? -21.375 -23.343 154.091 1.00 32.40 645 ASP B CA 1
ATOM 997 C C . ASP B 1 12 ? -20.405 -24.467 154.337 1.00 35.06 645 ASP B C 1
ATOM 998 O O . ASP B 1 12 ? -20.356 -25.025 155.426 1.00 42.36 645 ASP B O 1
ATOM 1003 N N . PRO B 1 13 ? -19.636 -24.821 153.311 1.00 33.22 646 PRO B N 1
ATOM 1004 C CA . PRO B 1 13 ? -18.608 -25.850 153.444 1.00 29.69 646 PRO B CA 1
ATOM 1005 C C . PRO B 1 13 ? -17.297 -25.291 154.005 1.00 27.21 646 PRO B C 1
ATOM 1006 O O . PRO B 1 13 ? -16.374 -26.062 154.233 1.00 29.79 646 PRO B O 1
ATOM 1010 N N . GLY B 1 14 ? -17.216 -23.984 154.231 1.00 24.77 647 GLY B N 1
ATOM 1011 C CA . GLY B 1 14 ? -16.005 -23.380 154.763 1.00 21.34 647 GLY B CA 1
ATOM 1012 C C . GLY B 1 14 ? -15.568 -24.005 156.071 1.00 22.38 647 GLY B C 1
ATOM 1013 O O . GLY B 1 14 ? -16.381 -24.574 156.806 1.00 20.39 647 GLY B O 1
ATOM 1014 N N . LEU B 1 15 ? -14.275 -23.913 156.357 1.00 23.28 648 LEU B N 1
ATOM 1015 C CA . LEU B 1 15 ? -13.711 -24.507 157.560 1.00 25.18 648 LEU B CA 1
ATOM 1016 C C . LEU B 1 15 ? -12.486 -23.742 158.027 1.00 26.13 648 LEU B C 1
ATOM 1017 O O . LEU B 1 15 ? -11.770 -23.173 157.211 1.00 26.12 648 LEU B O 1
ATOM 1022 N N . PRO B 1 16 ? -12.231 -23.744 159.347 1.00 26.13 649 PRO B N 1
ATOM 1023 C CA . PRO B 1 16 ? -11.067 -23.059 159.909 1.00 28.40 649 PRO B CA 1
ATOM 1024 C C . PRO B 1 16 ? -9.758 -23.786 159.617 1.00 29.73 649 PRO B C 1
ATOM 1025 O O . PRO B 1 16 ? -9.757 -24.996 159.372 1.00 29.31 649 PRO B O 1
ATOM 1029 N N . SER B 1 17 ? -8.653 -23.048 159.640 1.00 30.44 650 SER B N 1
ATOM 1030 C CA . SER B 1 17 ? -7.327 -23.660 159.578 1.00 31.10 650 SER B CA 1
ATOM 1031 C C . SER B 1 17 ? -7.161 -24.679 160.685 1.00 30.94 650 SER B C 1
ATOM 1032 O O . SER B 1 17 ? -7.865 -24.622 161.690 1.00 30.15 650 SER B O 1
ATOM 1035 N N . THR B 1 18 ? -6.226 -25.606 160.523 1.00 32.48 651 THR B N 1
ATOM 1036 C CA . THR B 1 18 ? -6.006 -26.580 161.579 1.00 31.76 651 THR B CA 1
ATOM 1037 C C . THR B 1 18 ? -5.413 -25.888 162.780 1.00 32.01 651 THR B C 1
ATOM 1038 O O . THR B 1 18 ? -5.804 -26.161 163.908 1.00 31.74 651 THR B O 1
ATOM 1042 N N . GLU B 1 19 ? -4.475 -24.980 162.526 1.00 35.48 652 GLU B N 1
ATOM 1043 C CA . GLU B 1 19 ? -3.770 -24.275 163.593 1.00 37.24 652 GLU B CA 1
ATOM 1044 C C . GLU B 1 19 ? -4.740 -23.593 164.559 1.00 35.33 652 GLU B C 1
ATOM 1045 O O . GLU B 1 19 ? -4.535 -23.618 165.774 1.00 35.56 652 GLU B O 1
ATOM 1051 N N . ASP B 1 20 ? -5.802 -22.999 164.024 1.00 32.73 653 ASP B N 1
ATOM 1052 C CA . ASP B 1 20 ? -6.810 -22.367 164.862 1.00 32.62 653 ASP B CA 1
ATOM 1053 C C . ASP B 1 20 ? -7.544 -23.390 165.712 1.00 27.89 653 ASP B C 1
ATOM 1054 O O . ASP B 1 20 ? -7.708 -23.205 166.920 1.00 24.86 653 ASP B O 1
ATOM 1059 N N . VAL B 1 21 ? -7.985 -24.467 165.076 1.00 25.81 654 VAL B N 1
ATOM 1060 C CA . VAL B 1 21 ? -8.696 -25.518 165.782 1.00 23.54 654 VAL B CA 1
ATOM 1061 C C . VAL B 1 21 ? -7.849 -26.030 166.936 1.00 25.97 654 VAL B C 1
ATOM 1062 O O . VAL B 1 21 ? -8.299 -26.117 168.073 1.00 26.59 654 VAL B O 1
ATOM 1066 N N . ILE B 1 22 ? -6.600 -26.326 166.617 1.00 28.32 655 ILE B N 1
ATOM 1067 C CA . ILE B 1 22 ? -5.619 -26.777 167.579 1.00 29.38 655 ILE B CA 1
ATOM 1068 C C . ILE B 1 22 ? -5.508 -25.878 168.793 1.00 29.42 655 ILE B C 1
ATOM 1069 O O . ILE B 1 22 ? -5.625 -26.340 169.925 1.00 28.99 655 ILE B O 1
ATOM 1074 N N . LEU B 1 23 ? -5.273 -24.594 168.557 1.00 28.55 656 LEU B N 1
ATOM 1075 C CA . LEU B 1 23 ? -5.109 -23.657 169.650 1.00 25.91 656 LEU B CA 1
ATOM 1076 C C . LEU B 1 23 ? -6.380 -23.574 170.474 1.00 25.21 656 LEU B C 1
ATOM 1077 O O . LEU B 1 23 ? -6.320 -23.470 171.691 1.00 25.67 656 LEU B O 1
ATOM 1082 N N . LYS B 1 24 ? -7.535 -23.643 169.827 1.00 24.07 657 LYS B N 1
ATOM 1083 C CA . LYS B 1 24 ? -8.781 -23.561 170.581 1.00 22.97 657 LYS B CA 1
ATOM 1084 C C . LYS B 1 24 ? -8.940 -24.786 171.458 1.00 23.49 657 LYS B C 1
ATOM 1085 O O . LYS B 1 24 ? -9.435 -24.710 172.578 1.00 24.67 657 LYS B O 1
ATOM 1091 N N . THR B 1 25 ? -8.489 -25.917 170.943 1.00 22.81 658 THR B N 1
ATOM 1092 C CA . THR B 1 25 ? -8.563 -27.164 171.673 1.00 23.72 658 THR B CA 1
ATOM 1093 C C . THR B 1 25 ? -7.667 -27.095 172.890 1.00 21.58 658 THR B C 1
ATOM 1094 O O . THR B 1 25 ? -8.017 -27.601 173.951 1.00 22.94 658 THR B O 1
ATOM 1098 N N . GLU B 1 26 ? -6.517 -26.451 172.732 1.00 22.90 659 GLU B N 1
ATOM 1099 C CA . GLU B 1 26 ? -5.598 -26.242 173.846 1.00 25.78 659 GLU B CA 1
ATOM 1100 C C . GLU B 1 26 ? -6.285 -25.549 175.003 1.00 23.17 659 GLU B C 1
ATOM 1101 O O . GLU B 1 26 ? -5.985 -25.818 176.161 1.00 20.81 659 GLU B O 1
ATOM 1107 N N . GLN B 1 27 ? -7.195 -24.639 174.682 1.00 19.56 660 GLN B N 1
ATOM 1108 C CA . GLN B 1 27 ? -7.805 -23.804 175.700 1.00 24.86 660 GLN B CA 1
ATOM 1109 C C . GLN B 1 27 ? -8.928 -24.570 176.368 1.00 21.64 660 GLN B C 1
ATOM 1110 O O . GLN B 1 27 ? -9.126 -24.483 177.567 1.00 22.42 660 GLN B O 1
ATOM 1116 N N . VAL B 1 28 ? -9.662 -25.329 175.571 1.00 16.97 661 VAL B N 1
ATOM 1117 C CA . VAL B 1 28 ? -10.735 -26.151 176.096 1.00 19.77 661 VAL B CA 1
ATOM 1118 C C . VAL B 1 28 ? -10.180 -27.160 177.081 1.00 22.51 661 VAL B C 1
ATOM 1119 O O . VAL B 1 28 ? -10.670 -27.285 178.193 1.00 22.31 661 VAL B O 1
ATOM 1123 N N . THR B 1 29 ? -9.145 -27.873 176.663 1.00 24.76 662 THR B N 1
ATOM 1124 C CA . THR B 1 29 ? -8.477 -28.845 177.518 1.00 23.27 662 THR B CA 1
ATOM 1125 C C . THR B 1 29 ? -8.019 -28.211 178.814 1.00 26.24 662 THR B C 1
ATOM 1126 O O . THR B 1 29 ? -8.205 -28.769 179.903 1.00 27.36 662 THR B O 1
ATOM 1130 N N . LYS B 1 30 ? -7.418 -27.035 178.680 1.00 27.92 663 LYS B N 1
ATOM 1131 C CA . LYS B 1 30 ? -6.772 -26.366 179.797 1.00 29.26 663 LYS B CA 1
ATOM 1132 C C . LYS B 1 30 ? -7.805 -26.006 180.841 1.00 24.75 663 LYS B C 1
ATOM 1133 O O . LYS B 1 30 ? -7.574 -26.160 182.033 1.00 22.57 663 LYS B O 1
ATOM 1139 N N . ASN B 1 31 ? -8.961 -25.555 180.384 1.00 21.69 664 ASN B N 1
ATOM 1140 C CA . ASN B 1 31 ? -10.009 -25.149 181.296 1.00 21.76 664 ASN B CA 1
ATOM 1141 C C . ASN B 1 31 ? -10.769 -26.332 181.894 1.00 23.08 664 ASN B C 1
ATOM 1142 O O . ASN B 1 31 ? -11.238 -26.248 183.031 1.00 23.03 664 ASN B O 1
ATOM 1147 N N . ILE B 1 32 ? -10.879 -27.430 181.143 1.00 22.04 665 ILE B N 1
ATOM 1148 C CA . ILE B 1 32 ? -11.507 -28.658 181.661 1.00 22.70 665 ILE B CA 1
ATOM 1149 C C . ILE B 1 32 ? -10.591 -29.342 182.674 1.00 21.62 665 ILE B C 1
ATOM 1150 O O . ILE B 1 32 ? -11.047 -29.919 183.660 1.00 24.69 665 ILE B O 1
ATOM 1155 N N . GLN B 1 33 ? -9.293 -29.276 182.418 1.00 19.26 666 GLN B N 1
ATOM 1156 C CA . GLN B 1 33 ? -8.310 -29.864 183.313 1.00 19.53 666 GLN B CA 1
ATOM 1157 C C . GLN B 1 33 ? -8.344 -29.161 184.668 1.00 20.14 666 GLN B C 1
ATOM 1158 O O . GLN B 1 33 ? -8.247 -29.809 185.705 1.00 20.71 666 GLN B O 1
ATOM 1164 N N . GLU B 1 34 ? -8.501 -27.837 184.647 1.00 25.59 667 GLU B N 1
ATOM 1165 C CA . GLU B 1 34 ? -8.569 -27.032 185.864 1.00 28.17 667 GLU B CA 1
ATOM 1166 C C . GLU B 1 34 ? -9.820 -27.351 186.683 1.00 23.69 667 GLU B C 1
ATOM 1167 O O . GLU B 1 34 ? -9.761 -27.402 187.910 1.00 23.81 667 GLU B O 1
ATOM 1173 N N . LEU B 1 35 ? -10.946 -27.553 186.000 1.00 24.11 668 LEU B N 1
ATOM 1174 C CA . LEU B 1 35 ? -12.187 -27.957 186.661 1.00 23.27 668 LEU B CA 1
ATOM 1175 C C . LEU B 1 35 ? -12.053 -29.332 187.279 1.00 24.55 668 LEU B C 1
ATOM 1176 O O . LEU B 1 35 ? -12.549 -29.557 188.370 1.00 27.49 668 LEU B O 1
ATOM 1181 N N . LEU B 1 36 ? -11.406 -30.258 186.574 1.00 23.17 669 LEU B N 1
ATOM 1182 C CA . LEU B 1 36 ? -11.184 -31.601 187.111 1.00 19.40 669 LEU B CA 1
ATOM 1183 C C . LEU B 1 36 ? -10.390 -31.584 188.423 1.00 27.41 669 LEU B C 1
ATOM 1184 O O . LEU B 1 36 ? -10.759 -32.243 189.400 1.00 27.80 669 LEU B O 1
ATOM 1189 N N . ARG B 1 37 ? -9.296 -30.831 188.444 1.00 31.24 670 ARG B N 1
ATOM 1190 C CA . ARG B 1 37 ? -8.451 -30.773 189.634 1.00 32.05 670 ARG B CA 1
ATOM 1191 C C . ARG B 1 37 ? -9.133 -30.002 190.756 1.00 29.41 670 ARG B C 1
ATOM 1192 O O . ARG B 1 37 ? -8.934 -30.324 191.921 1.00 28.70 670 ARG B O 1
ATOM 1200 N N . ALA B 1 38 ? -9.960 -29.014 190.418 1.00 26.57 671 ALA B N 1
ATOM 1201 C CA . ALA B 1 38 ? -10.852 -28.441 191.424 1.00 30.23 671 ALA B CA 1
ATOM 1202 C C . ALA B 1 38 ? -11.821 -29.503 191.984 1.00 34.24 671 ALA B C 1
ATOM 1203 O O . ALA B 1 38 ? -12.116 -29.485 193.172 1.00 41.93 671 ALA B O 1
ATOM 1205 N N . ALA B 1 39 ? -12.315 -30.418 191.146 1.00 31.85 672 ALA B N 1
ATOM 1206 C CA . ALA B 1 39 ? -13.166 -31.516 191.619 1.00 25.16 672 ALA B CA 1
ATOM 1207 C C . ALA B 1 39 ? -12.388 -32.449 192.540 1.00 28.42 672 ALA B C 1
ATOM 1208 O O . ALA B 1 39 ? -12.858 -32.815 193.626 1.00 31.31 672 ALA B O 1
ATOM 1210 N N . GLN B 1 40 ? -11.187 -32.816 192.109 1.00 26.25 673 GLN B N 1
ATOM 1211 C CA . GLN B 1 40 ? -10.340 -33.731 192.864 1.00 28.20 673 GLN B CA 1
ATOM 1212 C C . GLN B 1 40 ? -9.929 -33.156 194.219 1.00 25.59 673 GLN B C 1
ATOM 1213 O O . GLN B 1 40 ? -9.504 -33.877 195.103 1.00 26.79 673 GLN B O 1
ATOM 1219 N N . GLU B 1 41 ? -10.080 -31.848 194.378 1.00 33.43 674 GLU B N 1
ATOM 1220 C CA . GLU B 1 41 ? -9.751 -31.188 195.631 1.00 37.39 674 GLU B CA 1
ATOM 1221 C C . GLU B 1 41 ? -10.990 -30.762 196.397 1.00 37.51 674 GLU B C 1
ATOM 1222 O O . GLU B 1 41 ? -10.889 -29.983 197.337 1.00 40.94 674 GLU B O 1
ATOM 1228 N N . PHE B 1 42 ? -12.156 -31.261 196.001 1.00 35.06 675 PHE B N 1
ATOM 1229 C CA . PHE B 1 42 ? -13.410 -30.878 196.657 1.00 34.52 675 PHE B CA 1
ATOM 1230 C C . PHE B 1 42 ? -13.658 -29.359 196.723 1.00 35.19 675 PHE B C 1
ATOM 1231 O O . PHE B 1 42 ? -14.359 -28.894 197.616 1.00 37.63 675 PHE B O 1
ATOM 1239 N N . LYS B 1 43 ? -13.092 -28.585 195.801 1.00 34.04 676 LYS B N 1
ATOM 1240 C CA . LYS B 1 43 ? -13.366 -27.147 195.769 1.00 35.77 676 LYS B CA 1
ATOM 1241 C C . LYS B 1 43 ? -14.541 -26.773 194.868 1.00 36.20 676 LYS B C 1
ATOM 1242 O O . LYS B 1 43 ? -14.357 -26.351 193.730 1.00 37.32 676 LYS B O 1
ATOM 1248 N N . HIS B 1 44 ? -15.749 -26.901 195.415 1.00 37.19 677 HIS B N 1
ATOM 1249 C CA . HIS B 1 44 ? -16.983 -26.654 194.674 1.00 37.11 677 HIS B CA 1
ATOM 1250 C C . HIS B 1 44 ? -17.187 -25.173 194.405 1.00 38.19 677 HIS B C 1
ATOM 1251 O O . HIS B 1 44 ? -17.969 -24.787 193.538 1.00 39.35 677 HIS B O 1
ATOM 1258 N N . ASP B 1 45 ? -16.468 -24.349 195.155 1.00 40.54 678 ASP B N 1
ATOM 1259 C CA . ASP B 1 45 ? -16.496 -22.909 194.954 1.00 45.08 678 ASP B CA 1
ATOM 1260 C C . ASP B 1 45 ? -16.029 -22.541 193.538 1.00 39.44 678 ASP B C 1
ATOM 1261 O O . ASP B 1 45 ? -16.461 -21.548 192.964 1.00 36.81 678 ASP B O 1
ATOM 1266 N N . SER B 1 46 ? -15.152 -23.364 192.981 1.00 36.48 679 SER B N 1
ATOM 1267 C CA . SER B 1 46 ? -14.539 -23.082 191.702 1.00 30.89 679 SER B CA 1
ATOM 1268 C C . SER B 1 46 ? -15.387 -23.550 190.534 1.00 27.66 679 SER B C 1
ATOM 1269 O O . SER B 1 46 ? -15.125 -23.167 189.397 1.00 30.11 679 SER B O 1
ATOM 1272 N N . PHE B 1 47 ? -16.403 -24.366 190.803 1.00 25.82 680 PHE B N 1
ATOM 1273 C CA . PHE B 1 47 ? -17.130 -25.030 189.721 1.00 25.45 680 PHE B CA 1
ATOM 1274 C C . PHE B 1 47 ? -17.796 -24.044 188.777 1.00 27.25 680 PHE B C 1
ATOM 1275 O O . PHE B 1 47 ? -17.733 -24.208 187.565 1.00 29.70 680 PHE B O 1
ATOM 1283 N N . VAL B 1 48 ? -18.421 -23.010 189.327 1.00 27.74 681 VAL B N 1
ATOM 1284 C CA . VAL B 1 48 ? -19.118 -22.043 188.491 1.00 27.93 681 VAL B CA 1
ATOM 1285 C C . VAL B 1 48 ? -18.136 -21.196 187.647 1.00 28.33 681 VAL B C 1
ATOM 1286 O O . VAL B 1 48 ? -18.326 -21.069 186.432 1.00 27.47 681 VAL B O 1
ATOM 1290 N N . PRO B 1 49 ? -17.076 -20.631 188.267 1.00 28.41 682 PRO B N 1
ATOM 1291 C CA . PRO B 1 49 ? -16.146 -19.903 187.396 1.00 28.56 682 PRO B CA 1
ATOM 1292 C C . PRO B 1 49 ? -15.451 -20.791 186.370 1.00 24.54 682 PRO B C 1
ATOM 1293 O O . PRO B 1 49 ? -15.201 -20.352 185.254 1.00 25.01 682 PRO B O 1
ATOM 1297 N N . CYS B 1 50 ? -15.144 -22.025 186.734 1.00 24.79 683 CYS B N 1
ATOM 1298 C CA . CYS B 1 50 ? -14.502 -22.914 185.781 1.00 24.58 683 CYS B CA 1
ATOM 1299 C C . CYS B 1 50 ? -15.414 -23.173 184.580 1.00 24.94 683 CYS B C 1
ATOM 1300 O O . CYS B 1 50 ? -14.965 -23.131 183.441 1.00 29.31 683 CYS B O 1
ATOM 1303 N N . SER B 1 51 ? -16.698 -23.409 184.833 1.00 23.78 684 SER B N 1
ATOM 1304 C CA . SER B 1 51 ? -17.648 -23.656 183.753 1.00 22.86 684 SER B CA 1
ATOM 1305 C C . SER B 1 51 ? -17.791 -22.435 182.876 1.00 23.69 684 SER B C 1
ATOM 1306 O O . SER B 1 51 ? -18.081 -22.554 181.689 1.00 25.35 684 SER B O 1
ATOM 1309 N N . GLU B 1 52 ? -17.599 -21.254 183.455 1.00 24.63 685 GLU B N 1
ATOM 1310 C CA . GLU B 1 52 ? -17.663 -20.039 182.658 1.00 29.02 685 GLU B CA 1
ATOM 1311 C C . GLU B 1 52 ? -16.406 -19.900 181.800 1.00 27.62 685 GLU B C 1
ATOM 1312 O O . GLU B 1 52 ? -16.492 -19.526 180.629 1.00 23.06 685 GLU B O 1
ATOM 1318 N N . LYS B 1 53 ? -15.249 -20.221 182.374 1.00 28.51 686 LYS B N 1
ATOM 1319 C CA . LYS B 1 53 ? -14.025 -20.370 181.588 1.00 27.99 686 LYS B CA 1
ATOM 1320 C C . LYS B 1 53 ? -14.240 -21.347 180.444 1.00 27.22 686 LYS B C 1
ATOM 1321 O O . LYS B 1 53 ? -13.986 -21.035 179.282 1.00 25.71 686 LYS B O 1
ATOM 1327 N N . ILE B 1 54 ? -14.709 -22.539 180.791 1.00 22.95 687 ILE B N 1
ATOM 1328 C CA . ILE B 1 54 ? -14.942 -23.590 179.809 1.00 20.68 687 ILE B CA 1
ATOM 1329 C C . ILE B 1 54 ? -15.944 -23.189 178.730 1.00 16.59 687 ILE B C 1
ATOM 1330 O O . ILE B 1 54 ? -15.735 -23.450 177.545 1.00 20.44 687 ILE B O 1
ATOM 1335 N N . HIS B 1 55 ? -17.030 -22.549 179.129 1.00 21.97 688 HIS B N 1
ATOM 1336 C CA . HIS B 1 55 ? -18.003 -22.098 178.142 1.00 25.94 688 HIS B CA 1
ATOM 1337 C C . HIS B 1 55 ? -17.388 -21.137 177.137 1.00 21.14 688 HIS B C 1
ATOM 1338 O O . HIS B 1 55 ? -17.729 -21.152 175.966 1.00 21.80 688 HIS B O 1
ATOM 1345 N N . LEU B 1 56 ? -16.464 -20.313 177.601 1.00 21.72 689 LEU B N 1
ATOM 1346 C CA . LEU B 1 56 ? -15.834 -19.329 176.726 1.00 26.81 689 LEU B CA 1
ATOM 1347 C C . LEU B 1 56 ? -14.928 -19.999 175.710 1.00 26.15 689 LEU B C 1
ATOM 1348 O O . LEU B 1 56 ? -14.963 -19.676 174.525 1.00 28.17 689 LEU B O 1
ATOM 1353 N N . ALA B 1 57 ? -14.104 -20.923 176.177 1.00 21.94 690 ALA B N 1
ATOM 1354 C CA . ALA B 1 57 ? -13.246 -21.668 175.271 1.00 23.51 690 ALA B CA 1
ATOM 1355 C C . ALA B 1 57 ? -14.077 -22.450 174.249 1.00 20.34 690 ALA B C 1
ATOM 1356 O O . ALA B 1 57 ? -13.686 -22.590 173.090 1.00 16.35 690 ALA B O 1
ATOM 1358 N N . VAL B 1 58 ? -15.229 -22.955 174.677 1.00 20.85 691 VAL B N 1
ATOM 1359 C CA . VAL B 1 58 ? -16.111 -23.666 173.758 1.00 20.34 691 VAL B CA 1
ATOM 1360 C C . VAL B 1 58 ? -16.650 -22.688 172.714 1.00 18.72 691 VAL B C 1
ATOM 1361 O O . VAL B 1 58 ? -16.646 -22.978 171.528 1.00 19.81 691 VAL B O 1
ATOM 1365 N N . THR B 1 59 ? -17.076 -21.514 173.168 1.00 20.43 692 THR B N 1
ATOM 1366 C CA . THR B 1 59 ? -17.568 -20.470 172.277 1.00 19.35 692 THR B CA 1
ATOM 1367 C C . THR B 1 59 ? -16.510 -20.016 171.267 1.00 21.10 692 THR B C 1
ATOM 1368 O O . THR B 1 59 ? -16.825 -19.768 170.101 1.00 21.55 692 THR B O 1
ATOM 1372 N N . GLU B 1 60 ? -15.253 -19.932 171.696 1.00 19.79 693 GLU B N 1
ATOM 1373 C CA . GLU B 1 60 ? -14.168 -19.612 170.765 1.00 19.35 693 GLU B CA 1
ATOM 1374 C C . GLU B 1 60 ? -13.875 -20.764 169.796 1.00 20.14 693 GLU B C 1
ATOM 1375 O O . GLU B 1 60 ? -13.471 -20.548 168.651 1.00 19.46 693 GLU B O 1
ATOM 1381 N N . MET B 1 61 ? -14.061 -21.996 170.253 1.00 19.43 694 MET B N 1
ATOM 1382 C CA . MET B 1 61 ? -13.916 -23.117 169.347 1.00 19.43 694 MET B CA 1
ATOM 1383 C C . MET B 1 61 ? -15.005 -23.094 168.270 1.00 21.68 694 MET B C 1
ATOM 1384 O O . MET B 1 61 ? -14.709 -23.060 167.077 1.00 21.84 694 MET B O 1
ATOM 1389 N N . ALA B 1 62 ? -16.261 -23.097 168.705 1.00 19.79 695 ALA B N 1
ATOM 1390 C CA . ALA B 1 62 ? -17.400 -23.125 167.796 1.00 19.26 695 ALA B CA 1
ATOM 1391 C C . ALA B 1 62 ? -17.400 -21.975 166.804 1.00 21.59 695 ALA B C 1
ATOM 1392 O O . ALA B 1 62 ? -17.913 -22.097 165.694 1.00 22.09 695 ALA B O 1
ATOM 1394 N N . SER B 1 63 ? -16.826 -20.851 167.206 1.00 23.19 696 SER B N 1
ATOM 1395 C CA . SER B 1 63 ? -16.857 -19.658 166.375 1.00 22.18 696 SER B CA 1
ATOM 1396 C C . SER B 1 63 ? -15.846 -19.707 165.242 1.00 21.46 696 SER B C 1
ATOM 1397 O O . SER B 1 63 ? -15.859 -18.850 164.368 1.00 23.02 696 SER B O 1
ATOM 1400 N N . LEU B 1 64 ? -14.971 -20.705 165.255 1.00 19.07 697 LEU B N 1
ATOM 1401 C CA . LEU B 1 64 ? -14.101 -20.956 164.111 1.00 20.74 697 LEU B CA 1
ATOM 1402 C C . LEU B 1 64 ? -14.891 -21.367 162.866 1.00 21.42 697 LEU B C 1
ATOM 1403 O O . LEU B 1 64 ? -14.457 -21.157 161.728 1.00 21.35 697 LEU B O 1
ATOM 1408 N N . PHE B 1 65 ? -16.060 -21.947 163.106 1.00 21.95 698 PHE B N 1
ATOM 1409 C CA . PHE B 1 65 ? -16.868 -22.589 162.079 1.00 22.17 698 PHE B CA 1
ATOM 1410 C C . PHE B 1 65 ? -18.103 -21.772 161.737 1.00 23.72 698 PHE B C 1
ATOM 1411 O O . PHE B 1 65 ? -18.612 -21.055 162.587 1.00 23.83 698 PHE B O 1
ATOM 1419 N N . PRO B 1 66 ? -18.615 -21.906 160.500 1.00 23.45 699 PRO B N 1
ATOM 1420 C CA . PRO B 1 66 ? -19.892 -21.249 160.182 1.00 23.30 699 PRO B CA 1
ATOM 1421 C C . PRO B 1 66 ? -21.026 -21.739 161.092 1.00 24.28 699 PRO B C 1
ATOM 1422 O O . PRO B 1 66 ? -20.886 -22.784 161.733 1.00 25.10 699 PRO B O 1
ATOM 1426 N N . LYS B 1 67 ? -22.129 -20.999 161.161 1.00 26.70 700 LYS B N 1
ATOM 1427 C CA . LYS B 1 67 ? -23.244 -21.384 162.031 1.00 29.59 700 LYS B CA 1
ATOM 1428 C C . LYS B 1 67 ? -23.901 -22.710 161.601 1.00 32.39 700 LYS B C 1
ATOM 1429 O O . LYS B 1 67 ? -24.266 -23.544 162.437 1.00 31.78 700 LYS B O 1
ATOM 1431 N N . ARG B 1 68 ? -24.041 -22.909 160.294 1.00 35.98 701 ARG B N 1
ATOM 1432 C CA . ARG B 1 68 ? -24.666 -24.121 159.768 1.00 34.22 701 ARG B CA 1
ATOM 1433 C C . ARG B 1 68 ? -23.744 -24.903 158.844 1.00 27.97 701 ARG B C 1
ATOM 1434 O O . ARG B 1 68 ? -24.006 -24.967 157.641 1.00 24.32 701 ARG B O 1
ATOM 1442 N N . PRO B 1 69 ? -22.652 -25.478 159.377 1.00 24.85 702 PRO B N 1
ATOM 1443 C CA . PRO B 1 69 ? -21.672 -26.189 158.542 1.00 22.61 702 PRO B CA 1
ATOM 1444 C C . PRO B 1 69 ? -22.321 -27.129 157.520 1.00 25.71 702 PRO B C 1
ATOM 1445 O O . PRO B 1 69 ? -23.415 -27.633 157.747 1.00 27.55 702 PRO B O 1
ATOM 1449 N N . ALA B 1 70 ? -21.672 -27.336 156.382 1.00 25.22 703 ALA B N 1
ATOM 1450 C CA . ALA B 1 70 ? -22.283 -28.157 155.340 1.00 29.01 703 ALA B CA 1
ATOM 1451 C C . ALA B 1 70 ? -22.168 -29.674 155.602 1.00 29.59 703 ALA B C 1
ATOM 1452 O O . ALA B 1 70 ? -23.002 -30.444 155.132 1.00 31.69 703 ALA B O 1
ATOM 1454 N N . LEU B 1 71 ? -21.160 -30.101 156.363 1.00 27.46 704 LEU B N 1
ATOM 1455 C CA . LEU B 1 71 ? -20.920 -31.521 156.621 1.00 29.81 704 LEU B CA 1
ATOM 1456 C C . LEU B 1 71 ? -21.660 -31.977 157.883 1.00 31.27 704 LEU B C 1
ATOM 1457 O O . LEU B 1 71 ? -21.481 -31.382 158.942 1.00 32.21 704 LEU B O 1
ATOM 1462 N N . GLU B 1 72 ? -22.499 -33.006 157.784 1.00 28.80 705 GLU B N 1
ATOM 1463 C CA . GLU B 1 72 ? -23.302 -33.410 158.943 1.00 28.11 705 GLU B CA 1
ATOM 1464 C C . GLU B 1 72 ? -22.459 -33.770 160.167 1.00 25.87 705 GLU B C 1
ATOM 1465 O O . GLU B 1 72 ? -22.831 -33.428 161.292 1.00 24.18 705 GLU B O 1
ATOM 1471 N N . PRO B 1 73 ? -21.342 -34.482 159.965 1.00 25.12 706 PRO B N 1
ATOM 1472 C CA . PRO B 1 73 ? -20.473 -34.751 161.111 1.00 23.13 706 PRO B CA 1
ATOM 1473 C C . PRO B 1 73 ? -20.051 -33.513 161.922 1.00 23.33 706 PRO B C 1
ATOM 1474 O O . PRO B 1 73 ? -19.883 -33.608 163.137 1.00 22.81 706 PRO B O 1
ATOM 1478 N N . VAL B 1 74 ? -19.894 -32.370 161.266 1.00 24.39 707 VAL B N 1
ATOM 1479 C CA . VAL B 1 74 ? -19.464 -31.156 161.950 1.00 22.00 707 VAL B CA 1
ATOM 1480 C C . VAL B 1 74 ? -20.627 -30.487 162.694 1.00 23.00 707 VAL B C 1
ATOM 1481 O O . VAL B 1 74 ? -20.486 -30.107 163.856 1.00 26.29 707 VAL B O 1
ATOM 1485 N N . ARG B 1 75 ? -21.777 -30.356 162.039 1.00 24.44 708 ARG B N 1
ATOM 1486 C CA . ARG B 1 75 ? -22.974 -29.840 162.710 1.00 26.94 708 ARG B CA 1
ATOM 1487 C C . ARG B 1 75 ? -23.298 -30.669 163.949 1.00 26.63 708 ARG B C 1
ATOM 1488 O O . ARG B 1 75 ? -23.579 -30.136 165.016 1.00 24.88 708 ARG B O 1
ATOM 1496 N N . SER B 1 76 ? -23.276 -31.985 163.778 1.00 27.70 709 SER B N 1
ATOM 1497 C CA . SER B 1 76 ? -23.579 -32.920 164.846 1.00 28.46 709 SER B CA 1
ATOM 1498 C C . SER B 1 76 ? -22.580 -32.796 166.006 1.00 27.74 709 SER B C 1
ATOM 1499 O O . SER B 1 76 ? -22.970 -32.815 167.171 1.00 30.47 709 SER B O 1
ATOM 1502 N N . SER B 1 77 ? -21.298 -32.655 165.685 1.00 24.79 710 SER B N 1
ATOM 1503 C CA . SER B 1 77 ? -20.266 -32.502 166.701 1.00 22.85 710 SER B CA 1
ATOM 1504 C C . SER B 1 77 ? -20.423 -31.174 167.420 1.00 23.72 710 SER B C 1
ATOM 1505 O O . SER B 1 77 ? -20.399 -31.116 168.644 1.00 26.31 710 SER B O 1
ATOM 1508 N N . LEU B 1 78 ? -20.587 -30.108 166.647 1.00 23.98 711 LEU B N 1
ATOM 1509 C CA . LEU B 1 78 ? -20.799 -28.769 167.199 1.00 27.60 711 LEU B CA 1
ATOM 1510 C C . LEU B 1 78 ? -22.033 -28.673 168.095 1.00 29.95 711 LEU B C 1
ATOM 1511 O O . LEU B 1 78 ? -22.031 -27.941 169.081 1.00 34.43 711 LEU B O 1
ATOM 1516 N N . ARG B 1 79 ? -23.093 -29.386 167.737 1.00 27.60 712 ARG B N 1
ATOM 1517 C CA . ARG B 1 79 ? -24.301 -29.356 168.540 1.00 28.90 712 ARG B CA 1
ATOM 1518 C C . ARG B 1 79 ? -24.042 -30.062 169.863 1.00 27.29 712 ARG B C 1
ATOM 1519 O O . ARG B 1 79 ? -24.541 -29.654 170.899 1.00 29.49 712 ARG B O 1
ATOM 1527 N N . LEU B 1 80 ? -23.235 -31.111 169.820 1.00 26.39 713 LEU B N 1
ATOM 1528 C CA . LEU B 1 80 ? -22.828 -31.817 171.022 1.00 27.51 713 LEU B CA 1
ATOM 1529 C C . LEU B 1 80 ? -21.918 -30.941 171.883 1.00 25.56 713 LEU B C 1
ATOM 1530 O O . LEU B 1 80 ? -21.927 -31.024 173.110 1.00 24.39 713 LEU B O 1
ATOM 1535 N N . LEU B 1 81 ? -21.126 -30.098 171.234 1.00 25.13 714 LEU B N 1
ATOM 1536 C CA . LEU B 1 81 ? -20.182 -29.235 171.938 1.00 21.77 714 LEU B CA 1
ATOM 1537 C C . LEU B 1 81 ? -20.881 -28.123 172.707 1.00 22.74 714 LEU B C 1
ATOM 1538 O O . LEU B 1 81 ? -20.605 -27.887 173.884 1.00 23.77 714 LEU B O 1
ATOM 1543 N N . ASN B 1 82 ? -21.783 -27.429 172.035 1.00 20.41 715 ASN B N 1
ATOM 1544 C CA . ASN B 1 82 ? -22.481 -26.325 172.661 1.00 21.26 715 ASN B CA 1
ATOM 1545 C C . ASN B 1 82 ? -23.516 -26.782 173.696 1.00 20.54 715 ASN B C 1
ATOM 1546 O O . ASN B 1 82 ? -23.617 -26.210 174.773 1.00 19.17 715 ASN B O 1
ATOM 1551 N N . ALA B 1 83 ? -24.267 -27.825 173.362 1.00 24.22 716 ALA B N 1
ATOM 1552 C CA . ALA B 1 83 ? -25.210 -28.450 174.295 1.00 26.33 716 ALA B CA 1
ATOM 1553 C C . ALA B 1 83 ? -24.545 -28.977 175.559 1.00 25.33 716 ALA B C 1
ATOM 1554 O O . ALA B 1 83 ? -25.154 -28.981 176.621 1.00 24.17 716 ALA B O 1
ATOM 1556 N N . SER B 1 84 ? -23.312 -29.455 175.439 1.00 22.96 717 SER B N 1
ATOM 1557 C CA . SER B 1 84 ? -22.588 -29.957 176.603 1.00 23.43 717 SER B CA 1
ATOM 1558 C C . SER B 1 84 ? -21.960 -28.840 177.452 1.00 22.11 717 SER B C 1
ATOM 1559 O O . SER B 1 84 ? -21.865 -28.980 178.672 1.00 23.61 717 SER B O 1
ATOM 1562 N N . ALA B 1 85 ? -21.535 -27.740 176.833 1.00 16.72 718 ALA B N 1
ATOM 1563 C CA . ALA B 1 85 ? -21.009 -26.613 177.603 1.00 17.33 718 ALA B CA 1
ATOM 1564 C C . ALA B 1 85 ? -22.125 -25.870 178.335 1.00 21.45 718 ALA B C 1
ATOM 1565 O O . ALA B 1 85 ? -21.921 -25.388 179.445 1.00 22.72 718 ALA B O 1
ATOM 1567 N N . TYR B 1 86 ? -23.294 -25.776 177.704 1.00 22.40 719 TYR B N 1
ATOM 1568 C CA . TYR B 1 86 ? -24.478 -25.189 178.330 1.00 24.18 719 TYR B CA 1
ATOM 1569 C C . TYR B 1 86 ? -24.909 -26.011 179.537 1.00 22.80 719 TYR B C 1
ATOM 1570 O O . TYR B 1 86 ? -25.187 -25.483 180.607 1.00 21.14 719 TYR B O 1
ATOM 1579 N N . ARG B 1 87 ? -24.955 -27.320 179.347 1.00 20.86 720 ARG B N 1
ATOM 1580 C CA . ARG B 1 87 ? -25.396 -28.229 180.389 1.00 24.79 720 ARG B CA 1
ATOM 1581 C C . ARG B 1 87 ? -24.409 -28.214 181.552 1.00 23.82 720 ARG B C 1
ATOM 1582 O O . ARG B 1 87 ? -24.809 -28.304 182.704 1.00 28.79 720 ARG B O 1
ATOM 1590 N N . LEU B 1 88 ? -23.122 -28.078 181.253 1.00 22.54 721 LEU B N 1
ATOM 1591 C CA . LEU B 1 88 ? -22.107 -27.936 182.293 1.00 21.33 721 LEU B CA 1
ATOM 1592 C C . LEU B 1 88 ? -22.406 -26.750 183.190 1.00 25.84 721 LEU B C 1
ATOM 1593 O O . LEU B 1 88 ? -22.366 -26.832 184.419 1.00 26.63 721 LEU B O 1
ATOM 1598 N N . GLN B 1 89 ? -22.706 -25.634 182.557 1.00 27.20 722 GLN B N 1
ATOM 1599 C CA . GLN B 1 89 ? -22.926 -24.421 183.301 1.00 27.73 722 GLN B CA 1
ATOM 1600 C C . GLN B 1 89 ? -24.144 -24.611 184.168 1.00 25.56 722 GLN B C 1
ATOM 1601 O O . GLN B 1 89 ? -24.170 -24.208 185.327 1.00 26.00 722 GLN B O 1
ATOM 1607 N N . SER B 1 90 ? -25.133 -25.291 183.612 1.00 25.59 723 SER B N 1
ATOM 1608 C CA . SER B 1 90 ? -26.368 -25.535 184.324 1.00 27.38 723 SER B CA 1
ATOM 1609 C C . SER B 1 90 ? -26.127 -26.399 185.576 1.00 28.27 723 SER B C 1
ATOM 1610 O O . SER B 1 90 ? -26.709 -26.143 186.632 1.00 31.04 723 SER B O 1
ATOM 1613 N N . GLU B 1 91 ? -25.250 -27.395 185.466 1.00 24.35 724 GLU B N 1
ATOM 1614 C CA . GLU B 1 91 ? -24.972 -28.308 186.570 1.00 24.36 724 GLU B CA 1
ATOM 1615 C C . GLU B 1 91 ? -24.143 -27.607 187.659 1.00 24.90 724 GLU B C 1
ATOM 1616 O O . GLU B 1 91 ? -24.307 -27.879 188.852 1.00 25.70 724 GLU B O 1
ATOM 1622 N N . CYS B 1 92 ? -23.251 -26.706 187.258 1.00 21.73 725 CYS B N 1
ATOM 1623 C CA . CYS B 1 92 ? -22.389 -26.046 188.237 1.00 21.44 725 CYS B CA 1
ATOM 1624 C C . CYS B 1 92 ? -23.147 -25.026 189.073 1.00 22.87 725 CYS B C 1
ATOM 1625 O O . CYS B 1 92 ? -22.771 -24.755 190.207 1.00 22.75 725 CYS B O 1
ATOM 1628 N N . ARG B 1 93 ? -24.217 -24.469 188.518 1.00 24.93 726 ARG B N 1
ATOM 1629 C CA . ARG B 1 93 ? -25.040 -23.539 189.279 1.00 31.63 726 ARG B CA 1
ATOM 1630 C C . ARG B 1 93 ? -25.666 -24.250 190.473 1.00 33.23 726 ARG B C 1
ATOM 1631 O O . ARG B 1 93 ? -26.023 -23.622 191.473 1.00 33.89 726 ARG B O 1
ATOM 1639 N N . LYS B 1 94 ? -25.789 -25.569 190.374 1.00 32.56 727 LYS B N 1
ATOM 1640 C CA . LYS B 1 94 ? -26.383 -26.342 191.452 1.00 32.94 727 LYS B CA 1
ATOM 1641 C C . LYS B 1 94 ? -25.436 -26.521 192.638 1.00 33.69 727 LYS B C 1
ATOM 1642 O O . LYS B 1 94 ? -25.702 -27.330 193.521 1.00 34.95 727 LYS B O 1
ATOM 1648 N N . THR B 1 95 ? -24.336 -25.772 192.656 1.00 31.92 728 THR B N 1
ATOM 1649 C CA . THR B 1 95 ? -23.454 -25.751 193.817 1.00 32.76 728 THR B CA 1
ATOM 1650 C C . THR B 1 95 ? -24.001 -24.747 194.808 1.00 34.07 728 THR B C 1
ATOM 1651 O O . THR B 1 95 ? -23.651 -24.764 195.981 1.00 35.99 728 THR B O 1
ATOM 1655 N N . VAL B 1 96 ? -24.868 -23.870 194.309 1.00 35.06 729 VAL B N 1
ATOM 1656 C CA . VAL B 1 96 ? -25.507 -22.834 195.112 1.00 34.35 729 VAL B CA 1
ATOM 1657 C C . VAL B 1 96 ? -26.931 -23.240 195.494 1.00 35.67 729 VAL B C 1
ATOM 1658 O O . VAL B 1 96 ? -27.805 -23.326 194.636 1.00 36.08 729 VAL B O 1
ATOM 1662 N N . PRO B 1 97 ? -27.166 -23.469 196.795 1.00 39.63 730 PRO B N 1
ATOM 1663 C CA . PRO B 1 97 ? -28.462 -23.846 197.380 1.00 39.96 730 PRO B CA 1
ATOM 1664 C C . PRO B 1 97 ? -29.589 -22.822 197.162 1.00 42.43 730 PRO B C 1
ATOM 1665 O O . PRO B 1 97 ? -29.312 -21.652 196.878 1.00 43.19 730 PRO B O 1
ATOM 1669 N N . PRO B 1 98 ? -30.858 -23.260 197.290 1.00 41.43 731 PRO B N 1
ATOM 1670 C CA . PRO B 1 98 ? -31.939 -22.283 197.163 1.00 42.33 731 PRO B CA 1
ATOM 1671 C C . PRO B 1 98 ? -31.819 -21.301 198.292 1.00 42.14 731 PRO B C 1
ATOM 1672 O O . PRO B 1 98 ? -31.935 -20.097 198.077 1.00 45.50 731 PRO B O 1
ATOM 1676 N N . GLU B 1 99 ? -31.550 -21.830 199.480 1.00 40.17 732 GLU B N 1
ATOM 1677 C CA . GLU B 1 99 ? -31.341 -21.021 200.659 1.00 37.43 732 GLU B CA 1
ATOM 1678 C C . GLU B 1 99 ? -29.972 -21.341 201.222 1.00 34.13 732 GLU B C 1
ATOM 1679 O O . GLU B 1 99 ? -29.509 -22.466 201.130 1.00 32.25 732 GLU B O 1
ATOM 1685 N N . PRO B 1 100 ? -29.302 -20.345 201.784 1.00 35.93 733 PRO B N 1
ATOM 1686 C CA . PRO B 1 100 ? -27.911 -20.520 202.200 1.00 33.94 733 PRO B CA 1
ATOM 1687 C C . PRO B 1 100 ? -27.790 -21.597 203.252 1.00 32.26 733 PRO B C 1
ATOM 1688 O O . PRO B 1 100 ? -28.675 -21.756 204.086 1.00 26.88 733 PRO B O 1
ATOM 1692 N N . GLY B 1 101 ? -26.710 -22.360 203.172 1.00 30.09 734 GLY B N 1
ATOM 1693 C CA . GLY B 1 101 ? -26.509 -23.471 204.068 1.00 25.24 734 GLY B CA 1
ATOM 1694 C C . GLY B 1 101 ? -27.336 -24.677 203.682 1.00 23.88 734 GLY B C 1
ATOM 1695 O O . GLY B 1 101 ? -27.155 -25.734 204.264 1.00 23.45 734 GLY B O 1
ATOM 1696 N N . ALA B 1 102 ? -28.239 -24.546 202.714 1.00 24.18 735 ALA B N 1
ATOM 1697 C CA . ALA B 1 102 ? -29.063 -25.697 202.355 1.00 26.41 735 ALA B CA 1
ATOM 1698 C C . ALA B 1 102 ? -28.202 -26.848 201.803 1.00 25.21 735 ALA B C 1
ATOM 1699 O O . ALA B 1 102 ? -27.150 -26.625 201.198 1.00 23.36 735 ALA B O 1
ATOM 1701 N N . PRO B 1 103 ? -28.634 -28.092 202.052 1.00 25.98 736 PRO B N 1
ATOM 1702 C CA . PRO B 1 103 ? -27.916 -29.308 201.652 1.00 25.98 736 PRO B CA 1
ATOM 1703 C C . PRO B 1 103 ? -27.730 -29.469 200.151 1.00 24.64 736 PRO B C 1
ATOM 1704 O O . PRO B 1 103 ? -28.682 -29.280 199.398 1.00 24.69 736 PRO B O 1
ATOM 1708 N N . VAL B 1 104 ? -26.510 -29.814 199.743 1.00 23.05 737 VAL B N 1
ATOM 1709 C CA . VAL B 1 104 ? -26.188 -30.174 198.365 1.00 23.21 737 VAL B CA 1
ATOM 1710 C C . VAL B 1 104 ? -25.539 -31.571 198.351 1.00 27.76 737 VAL B C 1
ATOM 1711 O O . VAL B 1 104 ? -24.666 -31.850 199.174 1.00 28.12 737 VAL B O 1
ATOM 1715 N N . ASP B 1 105 ? -25.970 -32.451 197.444 1.00 25.28 738 ASP B N 1
ATOM 1716 C CA . ASP B 1 105 ? -25.308 -33.746 197.264 1.00 22.73 738 ASP B CA 1
ATOM 1717 C C . ASP B 1 105 ? -24.126 -33.529 196.337 1.00 18.89 738 ASP B C 1
ATOM 1718 O O . ASP B 1 105 ? -24.201 -33.784 195.145 1.00 20.89 738 ASP B O 1
ATOM 1723 N N . PHE B 1 106 ? -23.026 -33.053 196.902 1.00 20.89 739 PHE B N 1
ATOM 1724 C CA . PHE B 1 106 ? -21.866 -32.660 196.114 1.00 22.85 739 PHE B CA 1
ATOM 1725 C C . PHE B 1 106 ? -21.184 -33.821 195.428 1.00 21.52 739 PHE B C 1
ATOM 1726 O O . PHE B 1 106 ? -20.645 -33.669 194.333 1.00 22.62 739 PHE B O 1
ATOM 1734 N N . GLN B 1 107 ? -21.182 -34.976 196.074 1.00 19.47 740 GLN B N 1
ATOM 1735 C CA . GLN B 1 107 ? -20.601 -36.156 195.451 1.00 22.56 740 GLN B CA 1
ATOM 1736 C C . GLN B 1 107 ? -21.321 -36.494 194.143 1.00 21.93 740 GLN B C 1
ATOM 1737 O O . GLN B 1 107 ? -20.685 -36.701 193.112 1.00 21.79 740 GLN B O 1
ATOM 1743 N N . LEU B 1 108 ? -22.647 -36.544 194.192 1.00 18.89 741 LEU B N 1
ATOM 1744 C CA . LEU B 1 108 ? -23.436 -36.810 193.004 1.00 16.97 741 LEU B CA 1
ATOM 1745 C C . LEU B 1 108 ? -23.280 -35.683 192.005 1.00 18.29 741 LEU B C 1
ATOM 1746 O O . LEU B 1 108 ? -23.125 -35.918 190.817 1.00 16.78 741 LEU B O 1
ATOM 1751 N N . LEU B 1 109 ? -23.322 -34.453 192.498 1.00 23.47 742 LEU B N 1
ATOM 1752 C CA . LEU B 1 109 ? -23.206 -33.299 191.629 1.00 22.34 742 LEU B CA 1
ATOM 1753 C C . LEU B 1 109 ? -21.886 -33.349 190.878 1.00 24.02 742 LEU B C 1
ATOM 1754 O O . LEU B 1 109 ? -21.871 -33.346 189.655 1.00 27.94 742 LEU B O 1
ATOM 1759 N N . THR B 1 110 ? -20.785 -33.418 191.620 1.00 22.88 743 THR B N 1
ATOM 1760 C CA . THR B 1 110 ? -19.444 -33.425 191.046 1.00 21.04 743 THR B CA 1
ATOM 1761 C C . THR B 1 110 ? -19.333 -34.420 189.914 1.00 21.00 743 THR B C 1
ATOM 1762 O O . THR B 1 110 ? -18.686 -34.169 188.903 1.00 20.31 743 THR B O 1
ATOM 1766 N N . GLN B 1 111 ? -19.983 -35.558 190.105 1.00 23.01 744 GLN B N 1
ATOM 1767 C CA . GLN B 1 111 ? -19.979 -36.615 189.118 1.00 20.72 744 GLN B CA 1
ATOM 1768 C C . GLN B 1 111 ? -20.813 -36.220 187.916 1.00 19.27 744 GLN B C 1
ATOM 1769 O O . GLN B 1 111 ? -20.497 -36.597 186.795 1.00 20.54 744 GLN B O 1
ATOM 1775 N N . GLN B 1 112 ? -21.875 -35.454 188.146 1.00 18.73 745 GLN B N 1
ATOM 1776 C CA . GLN B 1 112 ? -22.712 -35.013 187.041 1.00 21.75 745 GLN B CA 1
ATOM 1777 C C . GLN B 1 112 ? -21.929 -34.043 186.190 1.00 19.78 745 GLN B C 1
ATOM 1778 O O . GLN B 1 112 ? -21.988 -34.085 184.966 1.00 19.88 745 GLN B O 1
ATOM 1784 N N . VAL B 1 113 ? -21.175 -33.190 186.870 1.00 18.36 746 VAL B N 1
ATOM 1785 C CA . VAL B 1 113 ? -20.367 -32.147 186.249 1.00 20.04 746 VAL B CA 1
ATOM 1786 C C . VAL B 1 113 ? -19.234 -32.703 185.418 1.00 17.86 746 VAL B C 1
ATOM 1787 O O . VAL B 1 113 ? -19.025 -32.299 184.282 1.00 19.37 746 VAL B O 1
ATOM 1791 N N . ILE B 1 114 ? -18.498 -33.630 186.006 1.00 18.11 747 ILE B N 1
ATOM 1792 C CA . ILE B 1 114 ? -17.366 -34.242 185.341 1.00 17.97 747 ILE B CA 1
ATOM 1793 C C . ILE B 1 114 ? -17.824 -35.040 184.106 1.00 16.93 747 ILE B C 1
ATOM 1794 O O . ILE B 1 114 ? -17.100 -35.145 183.114 1.00 15.66 747 ILE B O 1
ATOM 1799 N N . GLN B 1 115 ? -19.043 -35.563 184.142 1.00 16.21 748 GLN B N 1
ATOM 1800 C CA . GLN B 1 115 ? -19.562 -36.279 182.988 1.00 16.81 748 GLN B CA 1
ATOM 1801 C C . GLN B 1 115 ? -19.870 -35.330 181.839 1.00 15.33 748 GLN B C 1
ATOM 1802 O O . GLN B 1 115 ? -19.648 -35.660 180.686 1.00 14.20 748 GLN B O 1
ATOM 1808 N N . CYS B 1 116 ? -20.399 -34.154 182.155 1.00 16.91 749 CYS B N 1
ATOM 1809 C CA . CYS B 1 116 ? -20.640 -33.131 181.140 1.00 15.84 749 CYS B CA 1
ATOM 1810 C C . CYS B 1 116 ? -19.334 -32.659 180.540 1.00 20.11 749 CYS B C 1
ATOM 1811 O O . CYS B 1 116 ? -19.256 -32.362 179.356 1.00 25.29 749 CYS B O 1
ATOM 1814 N N . ALA B 1 117 ? -18.320 -32.554 181.385 1.00 18.88 750 ALA B N 1
ATOM 1815 C CA . ALA B 1 117 ? -16.981 -32.170 180.970 1.00 19.69 750 ALA B CA 1
ATOM 1816 C C . ALA B 1 117 ? -16.432 -33.178 179.966 1.00 18.21 750 ALA B C 1
ATOM 1817 O O . ALA B 1 117 ? -15.768 -32.819 178.993 1.00 21.31 750 ALA B O 1
ATOM 1819 N N . TYR B 1 118 ? -16.729 -34.443 180.214 1.00 14.80 751 TYR B N 1
ATOM 1820 C CA . TYR B 1 118 ? -16.304 -35.524 179.345 1.00 17.60 751 TYR B CA 1
ATOM 1821 C C . TYR B 1 118 ? -16.996 -35.442 177.979 1.00 17.78 751 TYR B C 1
ATOM 1822 O O . TYR B 1 118 ? -16.365 -35.627 176.940 1.00 16.08 751 TYR B O 1
ATOM 1831 N N . ASP B 1 119 ? -18.295 -35.166 177.996 1.00 18.53 752 ASP B N 1
ATOM 1832 C CA . ASP B 1 119 ? -19.068 -34.988 176.770 1.00 20.17 752 ASP B CA 1
ATOM 1833 C C . ASP B 1 119 ? -18.489 -33.865 175.905 1.00 22.66 752 ASP B C 1
ATOM 1834 O O . ASP B 1 119 ? -18.386 -33.993 174.686 1.00 22.10 752 ASP B O 1
ATOM 1839 N N . ILE B 1 120 ? -18.118 -32.767 176.553 1.00 21.11 753 ILE B N 1
ATOM 1840 C CA . ILE B 1 120 ? -17.436 -31.660 175.889 1.00 17.88 753 ILE B CA 1
ATOM 1841 C C . ILE B 1 120 ? -16.128 -32.104 175.262 1.00 18.18 753 ILE B C 1
ATOM 1842 O O . ILE B 1 120 ? -15.880 -31.850 174.085 1.00 21.69 7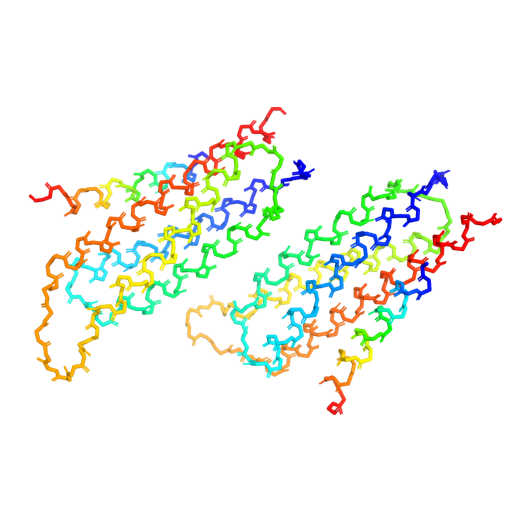53 ILE B O 1
ATOM 1847 N N . 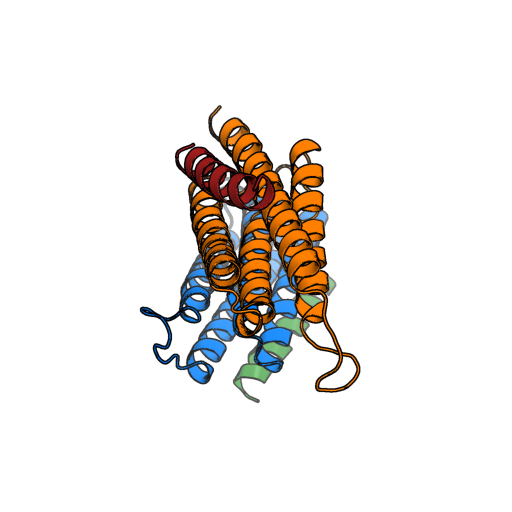ALA B 1 121 ? -15.284 -32.756 176.058 1.00 14.99 754 ALA B N 1
ATOM 1848 C CA . ALA B 1 121 ? -13.998 -33.215 175.563 1.00 15.46 754 ALA B CA 1
ATOM 1849 C C . ALA B 1 121 ? -14.199 -34.164 174.387 1.00 18.36 754 ALA B C 1
ATOM 1850 O O . ALA B 1 121 ? -13.462 -34.122 173.406 1.00 19.68 754 ALA B O 1
ATOM 1852 N N . LYS B 1 122 ? -15.226 -34.999 174.485 1.00 17.82 755 LYS B N 1
ATOM 1853 C CA . LYS B 1 122 ? -15.545 -35.959 173.437 1.00 22.92 755 LYS B CA 1
ATOM 1854 C C . LYS B 1 122 ? -16.039 -35.266 172.165 1.00 23.24 755 LYS B C 1
ATOM 1855 O O . LYS B 1 122 ? -15.621 -35.622 171.063 1.00 26.80 755 LYS B O 1
ATOM 1861 N N . ALA B 1 123 ? -16.924 -34.285 172.324 1.00 20.55 756 ALA B N 1
ATOM 1862 C CA . ALA B 1 123 ? -17.430 -33.492 171.206 1.00 20.52 756 ALA B CA 1
ATOM 1863 C C . ALA B 1 123 ? -16.308 -32.779 170.501 1.00 20.50 756 ALA B C 1
ATOM 1864 O O . ALA B 1 123 ? -16.256 -32.754 169.272 1.00 22.94 756 ALA B O 1
ATOM 1866 N N . ALA B 1 124 ? -15.436 -32.158 171.285 1.00 17.85 757 ALA B N 1
ATOM 1867 C CA . ALA B 1 124 ? -14.310 -31.441 170.716 1.00 19.45 757 ALA B CA 1
ATOM 1868 C C . ALA B 1 124 ? -13.401 -32.410 169.976 1.00 21.77 757 ALA B C 1
ATOM 1869 O O . ALA B 1 124 ? -12.873 -32.099 168.911 1.00 23.84 757 ALA B O 1
ATOM 1871 N N . LYS B 1 125 ? -13.222 -33.596 170.535 1.00 17.26 758 LYS B N 1
ATOM 1872 C CA . LYS B 1 125 ? -12.376 -34.569 169.877 1.00 17.59 758 LYS B CA 1
ATOM 1873 C C . LYS B 1 125 ? -12.911 -34.951 168.489 1.00 23.47 758 LYS B C 1
ATOM 1874 O O . LYS B 1 125 ? -12.142 -35.104 167.537 1.00 24.78 758 LYS B O 1
ATOM 1880 N N . GLN B 1 126 ? -14.224 -35.084 168.361 1.00 22.84 759 GLN B N 1
ATOM 1881 C CA . GLN B 1 126 ? -14.796 -35.464 167.079 1.00 23.31 759 GLN B CA 1
ATOM 1882 C C . GLN B 1 126 ? -14.638 -34.314 166.095 1.00 23.36 759 GLN B C 1
ATOM 1883 O O . GLN B 1 126 ? -14.430 -34.522 164.908 1.00 26.98 759 GLN B O 1
ATOM 1889 N N . LEU B 1 127 ? -14.762 -33.095 166.599 1.00 20.92 760 LEU B N 1
ATOM 1890 C CA . LEU B 1 127 ? -14.645 -31.913 165.765 1.00 21.96 760 LEU B CA 1
ATOM 1891 C C . LEU B 1 127 ? -13.243 -31.845 165.170 1.00 23.44 760 LEU B C 1
ATOM 1892 O O . LEU B 1 127 ? -13.076 -31.713 163.961 1.00 24.12 760 LEU B O 1
ATOM 1897 N N . VAL B 1 128 ? -12.243 -31.973 166.038 1.00 23.69 761 VAL B N 1
ATOM 1898 C CA . VAL B 1 128 ? -10.831 -32.036 165.650 1.00 24.54 761 VAL B CA 1
ATOM 1899 C C . VAL B 1 128 ? -10.544 -33.125 164.621 1.00 24.50 761 VAL B C 1
ATOM 1900 O O . VAL B 1 128 ? -9.784 -32.927 163.674 1.00 26.78 761 VAL B O 1
ATOM 1904 N N . THR B 1 129 ? -11.182 -34.271 164.811 1.00 23.87 762 THR B N 1
ATOM 1905 C CA . THR B 1 129 ? -10.943 -35.433 163.975 1.00 25.77 762 THR B CA 1
ATOM 1906 C C . THR B 1 129 ? -11.473 -35.174 162.560 1.00 27.39 762 THR B C 1
ATOM 1907 O O . THR B 1 129 ? -10.736 -35.325 161.593 1.00 29.94 762 THR B O 1
ATOM 1911 N N . ILE B 1 130 ? -12.728 -34.751 162.442 1.00 28.78 763 ILE B N 1
ATOM 1912 C CA . ILE B 1 130 ? -13.290 -34.400 161.139 1.00 27.76 763 ILE B CA 1
ATOM 1913 C C . ILE B 1 130 ? -12.474 -33.325 160.450 1.00 27.96 763 ILE B C 1
ATOM 1914 O O . ILE B 1 130 ? -12.124 -33.429 159.280 1.00 29.10 763 ILE B O 1
ATOM 1919 N N . THR B 1 131 ? -12.185 -32.280 161.200 1.00 29.53 764 THR B N 1
ATOM 1920 C CA . THR B 1 131 ? -11.527 -31.119 160.650 1.00 30.67 764 THR B CA 1
ATOM 1921 C C . THR B 1 131 ? -10.116 -31.431 160.176 1.00 33.09 764 THR B C 1
ATOM 1922 O O . THR B 1 131 ? -9.678 -30.894 159.172 1.00 37.04 764 THR B O 1
ATOM 1926 N N . THR B 1 132 ? -9.401 -32.298 160.880 1.00 34.87 765 THR B N 1
ATOM 1927 C CA . THR B 1 132 ? -8.041 -32.604 160.459 1.00 39.20 765 THR B CA 1
ATOM 1928 C C . THR B 1 132 ? -8.087 -33.418 159.190 1.00 42.39 765 THR B C 1
ATOM 1929 O O . THR B 1 132 ? -7.325 -33.168 158.267 1.00 50.29 765 THR B O 1
ATOM 1933 N N . ARG B 1 133 ? -8.999 -34.377 159.131 1.00 39.47 766 ARG B N 1
ATOM 1934 C CA . ARG B 1 133 ? -9.105 -35.235 157.958 1.00 39.95 766 ARG B CA 1
ATOM 1935 C C . ARG B 1 133 ? -9.487 -34.441 156.711 1.00 39.45 766 ARG B C 1
ATOM 1936 O O . ARG B 1 133 ? -8.961 -34.690 155.618 1.00 40.60 766 ARG B O 1
ATOM 1944 N N . GLU B 1 134 ? -10.386 -33.475 156.882 1.00 37.61 767 GLU B N 1
ATOM 1945 C CA . GLU B 1 134 ? -10.861 -32.669 155.765 1.00 36.30 767 GLU B CA 1
ATOM 1946 C C . GLU B 1 134 ? -9.819 -31.677 155.273 1.00 39.13 767 GLU B C 1
ATOM 1947 O O . GLU B 1 134 ? -9.883 -31.237 154.133 1.00 41.12 767 GLU B O 1
ATOM 1953 N N . LYS B 1 135 ? -8.862 -31.323 156.128 1.00 41.60 768 LYS B N 1
ATOM 1954 C CA . LYS B 1 135 ? -7.836 -30.352 155.755 1.00 45.42 768 LYS B CA 1
ATOM 1955 C C . LYS B 1 135 ? -6.535 -31.071 155.410 1.00 46.40 768 LYS B C 1
ATOM 1956 O O . LYS B 1 135 ? -5.691 -30.526 154.699 1.00 49.45 768 LYS B O 1
ATOM 1962 N N . LYS B 1 136 ? -6.396 -32.312 155.863 1.00 45.51 769 LYS B N 1
ATOM 1963 C CA . LYS B 1 136 ? -5.207 -33.111 155.553 1.00 48.28 769 LYS B CA 1
ATOM 1964 C C . LYS B 1 136 ? -5.121 -33.545 154.091 1.00 52.28 769 LYS B C 1
ATOM 1965 O O . LYS B 1 136 ? -4.026 -33.566 153.528 1.00 54.92 769 LYS B O 1
ATOM 1967 N N . GLN B 1 137 ? -6.260 -33.912 153.497 1.00 53.07 770 GLN B N 1
ATOM 1968 C CA . GLN B 1 137 ? -6.308 -34.470 152.135 1.00 54.42 770 GLN B CA 1
ATOM 1969 C C . GLN B 1 137 ? -5.468 -33.686 151.124 1.00 55.82 770 GLN B C 1
ATOM 1970 O O . GLN B 1 137 ? -5.714 -32.503 150.878 1.00 55.34 770 GLN B O 1
ATOM 1976 N N . GLY C 2 9 ? -28.551 -2.434 146.713 1.00 30.95 259 GLY C N 1
ATOM 1977 C CA . GLY C 2 9 ? -27.345 -2.217 147.488 1.00 28.97 259 GLY C CA 1
ATOM 1978 C C . GLY C 2 9 ? -27.407 -0.922 148.264 1.00 37.53 259 GLY C C 1
ATOM 1979 O O . GLY C 2 9 ? -26.598 -0.683 149.153 1.00 37.58 259 GLY C O 1
ATOM 1980 N N . SER C 2 10 ? -28.370 -0.079 147.909 1.00 38.55 260 SER C N 1
ATOM 1981 C CA . SER C 2 10 ? -28.653 1.127 148.670 1.00 39.19 260 SER C CA 1
ATOM 1982 C C . SER C 2 10 ? -28.913 0.783 150.124 1.00 36.53 260 SER C C 1
ATOM 1983 O O . SER C 2 10 ? -28.326 1.368 151.029 1.00 35.39 260 SER C O 1
ATOM 1986 N N . SER C 2 11 ? -29.795 -0.185 150.329 1.00 34.59 261 SER C N 1
ATOM 1987 C CA . SER C 2 11 ? -30.157 -0.621 151.664 1.00 33.07 261 SER C CA 1
ATOM 1988 C C . SER C 2 11 ? -28.984 -1.324 152.331 1.00 29.94 261 SER C C 1
ATOM 1989 O O . SER C 2 11 ? -28.876 -1.355 153.552 1.00 26.23 261 SER C O 1
ATOM 1992 N N . ALA C 2 12 ? -28.113 -1.903 151.515 1.00 28.66 262 ALA C N 1
ATOM 1993 C CA . ALA C 2 12 ? -26.882 -2.501 152.019 1.00 26.87 262 ALA C CA 1
ATOM 1994 C C . ALA C 2 12 ? -26.013 -1.421 152.610 1.00 25.34 262 ALA C C 1
ATOM 1995 O O . ALA C 2 12 ? -25.514 -1.523 153.743 1.00 24.24 262 ALA C O 1
ATOM 1997 N N . THR C 2 13 ? -25.852 -0.367 151.828 1.00 27.80 263 THR C N 1
ATOM 1998 C CA . THR C 2 13 ? -25.055 0.760 152.250 1.00 30.22 263 THR C CA 1
ATOM 1999 C C . THR C 2 13 ? -25.716 1.493 153.412 1.00 30.72 263 THR C C 1
ATOM 2000 O O . THR C 2 13 ? -25.037 1.876 154.363 1.00 31.11 263 THR C O 1
ATOM 2004 N N . ARG C 2 14 ? -27.035 1.660 153.355 1.00 29.53 264 ARG C N 1
ATOM 2005 C CA . ARG C 2 14 ? -27.746 2.312 154.452 1.00 29.64 264 ARG C CA 1
ATOM 2006 C C . ARG C 2 14 ? -27.556 1.539 155.749 1.00 28.51 264 ARG C C 1
ATOM 2007 O O . ARG C 2 14 ? -27.390 2.124 156.811 1.00 26.46 264 ARG C O 1
ATOM 2015 N N . GLU C 2 15 ? -27.558 0.219 155.664 1.00 31.67 265 GLU C N 1
ATOM 2016 C CA . GLU C 2 15 ? -27.346 -0.589 156.849 1.00 34.17 265 GLU C CA 1
ATOM 2017 C C . GLU C 2 15 ? -25.900 -0.491 157.316 1.00 28.49 265 GLU C C 1
ATOM 2018 O O . GLU C 2 15 ? -25.618 -0.628 158.502 1.00 29.03 265 GLU C O 1
ATOM 2024 N N . LEU C 2 16 ? -24.988 -0.247 156.382 1.00 22.43 266 LEU C N 1
ATOM 2025 C CA . LEU C 2 16 ? -23.583 -0.057 156.718 1.00 19.27 266 LEU C CA 1
ATOM 2026 C C . LEU C 2 16 ? -23.372 1.306 157.340 1.00 16.92 266 LEU C C 1
ATOM 2027 O O . LEU C 2 16 ? -22.640 1.449 158.316 1.00 18.00 266 LEU C O 1
ATOM 2032 N N . ASP C 2 17 ? -24.024 2.310 156.766 1.00 17.61 267 ASP C N 1
ATOM 2033 C CA . ASP C 2 17 ? -23.942 3.673 157.282 1.00 19.99 267 ASP C CA 1
ATOM 2034 C C . ASP C 2 17 ? -24.541 3.732 158.695 1.00 20.33 267 ASP C C 1
ATOM 2035 O O . ASP C 2 17 ? -24.029 4.423 159.563 1.00 21.20 267 ASP C O 1
ATOM 2040 N N . GLU C 2 18 ? -25.620 2.990 158.913 1.00 22.93 268 GLU C N 1
ATOM 2041 C CA . GLU C 2 18 ? -26.243 2.861 160.232 1.00 22.69 268 GLU C CA 1
ATOM 2042 C C . GLU C 2 18 ? -25.263 2.314 161.258 1.00 22.84 268 GLU C C 1
ATOM 2043 O O . GLU C 2 18 ? -25.206 2.771 162.394 1.00 24.73 268 GLU C O 1
ATOM 2049 N N . LEU C 2 19 ? -24.496 1.317 160.849 1.00 23.57 269 LEU C N 1
ATOM 2050 C CA . LEU C 2 19 ? -23.556 0.683 161.747 1.00 22.79 269 LEU C CA 1
ATOM 2051 C C . LEU C 2 19 ? -22.348 1.591 162.013 1.00 22.19 269 LEU C C 1
ATOM 2052 O O . LEU C 2 19 ? -21.875 1.702 163.149 1.00 21.99 269 LEU C O 1
ATOM 2057 N N . MET C 2 20 ? -21.865 2.252 160.964 1.00 20.87 270 MET C N 1
ATOM 2058 C CA . MET C 2 20 ? -20.751 3.182 161.084 1.00 17.32 270 MET C CA 1
ATOM 2059 C C . MET C 2 20 ? -21.091 4.372 161.987 1.00 22.32 270 MET C C 1
ATOM 2060 O O . MET C 2 20 ? -20.295 4.740 162.844 1.00 26.38 270 MET C O 1
ATOM 2065 N N . ALA C 2 21 ? -22.262 4.978 161.801 1.00 19.71 271 ALA C N 1
ATOM 2066 C CA . ALA C 2 21 ? -22.741 6.006 162.711 1.00 17.13 271 ALA C CA 1
ATOM 2067 C C . ALA C 2 21 ? -22.733 5.542 164.172 1.00 17.50 271 ALA C C 1
ATOM 2068 O O . ALA C 2 21 ? -22.345 6.282 165.056 1.00 19.64 271 ALA C O 1
ATOM 2070 N N . SER C 2 22 ? -23.168 4.316 164.426 1.00 21.69 272 SER C N 1
ATOM 2071 C CA . SER C 2 22 ? -23.239 3.794 165.787 1.00 23.49 272 SER C CA 1
ATOM 2072 C C . SER C 2 22 ? -21.849 3.593 166.394 1.00 24.03 272 SER C C 1
ATOM 2073 O O . SER C 2 22 ? -21.605 3.944 167.550 1.00 26.06 272 SER C O 1
ATOM 2076 N N . LEU C 2 23 ? -20.948 3.022 165.602 1.00 23.93 273 LEU C N 1
ATOM 2077 C CA . LEU C 2 23 ? -19.574 2.760 166.019 1.00 23.84 273 LEU C CA 1
ATOM 2078 C C . LEU C 2 23 ? -18.805 4.055 166.301 1.00 25.18 273 LEU C C 1
ATOM 2079 O O . LEU C 2 23 ? -18.100 4.153 167.300 1.00 25.90 273 LEU C O 1
ATOM 2084 N N . SER C 2 24 ? -18.928 5.045 165.418 1.00 25.39 274 SER C N 1
ATOM 2085 C CA . SER C 2 24 ? -18.151 6.263 165.572 1.00 27.68 274 SER C CA 1
ATOM 2086 C C . SER C 2 24 ? -18.737 7.121 166.687 1.00 30.08 274 SER C C 1
ATOM 2087 O O . SER C 2 24 ? -18.030 7.895 167.318 1.00 37.16 274 SER C O 1
ATOM 2090 N N . ASP C 2 25 ? -20.032 6.976 166.932 1.00 25.75 275 ASP C N 1
ATOM 2091 C CA . ASP C 2 25 ? -20.675 7.688 168.024 1.00 26.50 275 ASP C CA 1
ATOM 2092 C C . ASP C 2 25 ? -20.198 7.131 169.364 1.00 27.01 275 ASP C C 1
ATOM 2093 O O . ASP C 2 25 ? -19.988 7.880 170.312 1.00 31.36 275 ASP C O 1
ATOM 2098 N N . PHE C 2 26 ? -20.024 5.812 169.422 1.00 27.29 276 PHE C N 1
ATOM 2099 C CA . PHE C 2 26 ? -19.422 5.117 170.566 1.00 27.65 276 PHE C CA 1
ATOM 2100 C C . PHE C 2 26 ? -18.011 5.659 170.835 1.00 29.02 276 PHE C C 1
ATOM 2101 O O . PHE C 2 26 ? -17.545 5.703 171.979 1.00 28.52 276 PHE C O 1
ATOM 2109 N N . LYS C 2 27 ? -17.343 6.071 169.760 1.00 31.39 277 LYS C N 1
ATOM 2110 C CA . LYS C 2 27 ? -16.022 6.697 169.835 1.00 35.75 277 LYS C CA 1
ATOM 2111 C C . LYS C 2 27 ? -16.053 8.209 170.119 1.00 43.02 277 LYS C C 1
ATOM 2112 O O . LYS C 2 27 ? -14.999 8.824 170.275 1.00 51.80 277 LYS C O 1
ATOM 2118 N N . MET C 2 28 ? -17.240 8.814 170.153 1.00 41.34 278 MET C N 1
ATOM 2119 C CA . MET C 2 28 ? -17.357 10.260 170.391 1.00 44.15 278 MET C CA 1
ATOM 2120 C C . MET C 2 28 ? -18.281 10.487 171.585 1.00 49.33 278 MET C C 1
ATOM 2121 O O . MET C 2 28 ? -18.488 11.621 172.041 1.00 52.15 278 MET C O 1
ATOM 2126 N N . GLN C 2 29 ? -18.796 9.373 172.100 1.00 51.42 279 GLN C N 1
ATOM 2127 C CA . GLN C 2 29 ? -19.866 9.362 173.088 1.00 54.96 279 GLN C CA 1
ATOM 2128 C C . GLN C 2 29 ? -21.018 10.245 172.642 1.00 57.54 279 GLN C C 1
ATOM 2129 O O . GLN C 2 29 ? -21.776 9.887 171.745 1.00 57.97 279 GLN C O 1
ATOM 2135 N N . SER D 2 10 ? -3.740 -33.911 165.708 1.00 49.10 260 SER D N 1
ATOM 2136 C CA . SER D 2 10 ? -3.455 -35.285 166.107 1.00 46.27 260 SER D CA 1
ATOM 2137 C C . SER D 2 10 ? -2.756 -35.358 167.460 1.00 42.30 260 SER D C 1
ATOM 2138 O O . SER D 2 10 ? -3.031 -36.246 168.259 1.00 41.15 260 SER D O 1
ATOM 2141 N N . SER D 2 11 ? -1.841 -34.432 167.711 1.00 41.33 261 SER D N 1
ATOM 2142 C CA . SER D 2 11 ? -1.260 -34.304 169.036 1.00 37.38 261 SER D CA 1
ATOM 2143 C C . SER D 2 11 ? -2.317 -33.687 169.946 1.00 35.46 261 SER D C 1
ATOM 2144 O O . SER D 2 11 ? -2.260 -33.826 171.164 1.00 33.87 261 SER D O 1
ATOM 2147 N N . ALA D 2 12 ? -3.277 -32.993 169.335 1.00 35.01 262 ALA D N 1
ATOM 2148 C CA . ALA D 2 12 ? -4.415 -32.435 170.055 1.00 33.95 262 ALA D CA 1
ATOM 2149 C C . ALA D 2 12 ? -5.415 -33.519 170.400 1.00 32.17 262 ALA D C 1
ATOM 2150 O O . ALA D 2 12 ? -5.988 -33.539 171.488 1.00 30.34 262 ALA D O 1
ATOM 2152 N N . THR D 2 13 ? -5.637 -34.407 169.441 1.00 34.05 263 THR D N 1
ATOM 2153 C CA . THR D 2 13 ? -6.496 -35.551 169.652 1.00 30.30 263 THR D CA 1
ATOM 2154 C C . THR D 2 13 ? -5.975 -36.351 170.836 1.00 26.47 263 THR D C 1
ATOM 2155 O O . THR D 2 13 ? -6.727 -36.712 171.728 1.00 22.81 263 THR D O 1
ATOM 2159 N N . ARG D 2 14 ? -4.670 -36.588 170.848 1.00 27.82 264 ARG D N 1
ATOM 2160 C CA . ARG D 2 14 ? -4.017 -37.278 171.952 1.00 29.61 264 ARG D CA 1
ATOM 2161 C C . ARG D 2 14 ? -4.207 -36.544 173.280 1.00 25.37 264 ARG D C 1
ATOM 2162 O O . ARG D 2 14 ? -4.383 -37.165 174.315 1.00 20.90 264 ARG D O 1
ATOM 2170 N N . GLU D 2 15 ? -4.172 -35.220 173.242 1.00 26.73 265 GLU D N 1
ATOM 2171 C CA . GLU D 2 15 ? -4.308 -34.423 174.451 1.00 26.73 265 GLU D CA 1
ATOM 2172 C C . GLU D 2 15 ? -5.722 -34.502 174.997 1.00 19.95 265 GLU D C 1
ATOM 2173 O O . GLU D 2 15 ? -5.935 -34.584 176.200 1.00 19.94 265 GLU D O 1
ATOM 2179 N N . LEU D 2 16 ? -6.685 -34.466 174.092 1.00 19.37 266 LEU D N 1
ATOM 2180 C CA . LEU D 2 16 ? -8.073 -34.688 174.446 1.00 18.00 266 LEU D CA 1
ATOM 2181 C C . LEU D 2 16 ? -8.253 -36.090 175.002 1.00 21.03 266 LEU D C 1
ATOM 2182 O O . LEU D 2 16 ? -8.949 -36.292 175.996 1.00 23.96 266 LEU D O 1
ATOM 2187 N N . ASP D 2 17 ? -7.611 -37.058 174.361 1.00 21.30 267 ASP D N 1
ATOM 2188 C CA . ASP D 2 17 ? -7.677 -38.448 174.801 1.00 21.52 267 ASP D CA 1
ATOM 2189 C C . ASP D 2 17 ? -7.119 -38.612 176.214 1.00 22.07 267 ASP D C 1
ATOM 2190 O O . ASP D 2 17 ? -7.670 -39.344 177.026 1.00 21.51 267 ASP D O 1
ATOM 2195 N N . GLU D 2 18 ? -6.018 -37.922 176.493 1.00 23.43 268 GLU D N 1
ATOM 2196 C CA . GLU D 2 18 ? -5.366 -37.968 177.802 1.00 26.56 268 GLU D CA 1
ATOM 2197 C C . GLU D 2 18 ? -6.243 -37.322 178.855 1.00 20.35 268 GLU D C 1
ATOM 2198 O O . GLU D 2 18 ? -6.347 -37.806 179.977 1.00 19.12 268 GLU D O 1
ATOM 2204 N N . LEU D 2 19 ? -6.864 -36.213 178.481 1.00 19.29 269 LEU D N 1
ATOM 2205 C CA . LEU D 2 19 ? -7.834 -35.569 179.340 1.00 19.17 269 LEU D CA 1
ATOM 2206 C C . LEU D 2 19 ? -9.031 -36.484 179.543 1.00 20.18 269 LEU D C 1
ATOM 2207 O O . LEU D 2 19 ? -9.495 -36.650 180.670 1.00 23.90 269 LEU D O 1
ATOM 2212 N N . MET D 2 20 ? -9.532 -37.073 178.459 1.00 17.46 270 MET D N 1
ATOM 2213 C CA . MET D 2 20 ? -10.691 -37.957 178.555 1.00 18.72 270 MET D CA 1
ATOM 2214 C C . MET D 2 20 ? -10.424 -39.138 179.485 1.00 20.34 270 MET D C 1
ATOM 2215 O O . MET D 2 20 ? -11.310 -39.554 180.231 1.00 21.39 270 MET D O 1
ATOM 2220 N N . ALA D 2 21 ? -9.206 -39.675 179.449 1.00 20.15 271 ALA D N 1
ATOM 2221 C CA . ALA D 2 21 ? -8.831 -40.781 180.327 1.00 19.80 271 ALA D CA 1
ATOM 2222 C C . ALA D 2 21 ? -8.854 -40.353 181.790 1.00 20.37 271 ALA D C 1
ATOM 2223 O O . ALA D 2 21 ? -9.278 -41.109 182.657 1.00 23.02 271 ALA D O 1
ATOM 2225 N N . SER D 2 22 ? -8.386 -39.137 182.049 1.00 17.71 272 SER D N 1
ATOM 2226 C CA . SER D 2 22 ? -8.312 -38.601 183.399 1.00 19.24 272 SER D CA 1
ATOM 2227 C C . SER D 2 22 ? -9.704 -38.413 183.969 1.00 20.54 272 SER D C 1
ATOM 2228 O O . SER D 2 22 ? -9.937 -38.663 185.149 1.00 22.98 272 SER D O 1
ATOM 2231 N N . LEU D 2 23 ? -10.613 -37.954 183.115 1.00 17.96 273 LEU D N 1
ATOM 2232 C CA . LEU D 2 23 ? -12.011 -37.734 183.471 1.00 17.63 273 LEU D CA 1
ATOM 2233 C C . LEU D 2 23 ? -12.761 -39.050 183.658 1.00 19.07 273 LEU D C 1
ATOM 2234 O O . LEU D 2 23 ? -13.537 -39.198 184.604 1.00 21.56 273 LEU D O 1
ATOM 2239 N N . SER D 2 24 ? -12.546 -40.009 182.760 1.00 18.17 274 SER D N 1
ATOM 2240 C CA . SER D 2 24 ? -13.247 -41.281 182.880 1.00 20.32 274 SER D CA 1
ATOM 2241 C C . SER D 2 24 ? -12.750 -42.013 184.120 1.00 25.30 274 SER D C 1
ATOM 2242 O O . SER D 2 24 ? -13.522 -42.658 184.820 1.00 31.26 274 SER D O 1
ATOM 2245 N N . ASP D 2 25 ? -11.467 -41.869 184.423 1.00 25.01 275 ASP D N 1
ATOM 2246 C CA . ASP D 2 25 ? -10.887 -42.540 185.579 1.00 26.40 275 ASP D CA 1
ATOM 2247 C C . ASP D 2 25 ? -11.445 -41.994 186.893 1.00 26.79 275 ASP D C 1
ATOM 2248 O O . ASP D 2 25 ? -11.642 -42.743 187.835 1.00 24.12 275 ASP D O 1
ATOM 2253 N N . PHE D 2 2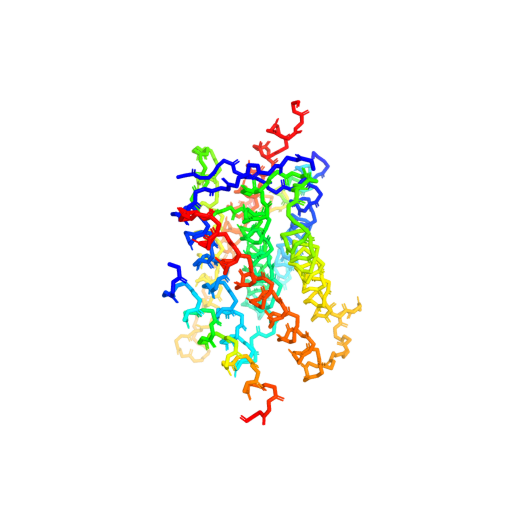6 ? -11.694 -40.687 186.943 1.00 28.05 276 PHE D N 1
ATOM 2254 C CA . PHE D 2 26 ? -12.375 -40.050 188.075 1.00 29.98 276 PHE D CA 1
ATOM 2255 C C . PHE D 2 26 ? -13.784 -40.631 188.286 1.00 30.32 276 PHE D C 1
ATOM 2256 O O . PHE D 2 26 ? -14.249 -40.788 189.416 1.00 29.15 276 PHE D O 1
ATOM 2264 N N . LYS D 2 27 ? -14.461 -40.950 187.189 1.00 31.44 277 LYS D N 1
ATOM 2265 C CA . LYS D 2 27 ? -15.838 -41.422 187.260 1.00 36.99 277 LYS D CA 1
ATOM 2266 C C . LYS D 2 27 ? -15.926 -42.938 187.038 1.00 39.65 277 LYS D C 1
ATOM 2267 O O . LYS D 2 27 ? -16.979 -43.464 186.654 1.00 41.23 277 LYS D O 1
ATOM 2273 N N . MET D 2 28 ? -14.809 -43.629 187.269 1.00 39.97 278 MET D N 1
ATOM 2274 C CA . MET D 2 28 ? -14.772 -45.094 187.300 1.00 41.26 278 MET D CA 1
ATOM 2275 C C . MET D 2 28 ? -14.180 -45.529 188.639 1.00 45.04 278 MET D C 1
ATOM 2276 O O . MET D 2 28 ? -13.777 -46.685 188.821 1.00 50.66 278 MET D O 1
ATOM 2281 N N . GLN D 2 29 ? -14.125 -44.603 189.588 1.00 42.88 279 GLN D N 1
ATOM 2282 C CA . GLN D 2 29 ? -13.721 -44.981 190.931 1.00 45.43 279 GLN D CA 1
ATOM 2283 C C . GLN D 2 29 ? -14.933 -45.516 191.686 1.00 49.55 279 GLN D C 1
ATOM 2284 O O . GLN D 2 29 ? -15.108 -46.720 191.902 1.00 52.71 279 GLN D O 1
#